Protein AF-A0A073JTF4-F1 (afdb_monomer_lite)

Organism: NCBI:txid574375

Foldseek 3Di:
DVVLCVPCVPAPPADDDDPPLAPDPNVLLSLQLLLCVVLVDHPVGRDSDCDPVSLVSVQVDKDAAAAFDDVQLSLCVLLVNVVQDDDNPRGRHVSQLVSLLVVCVVVVHDSPSMCHSQSVQVSRDVCRPVPPDDQEDEFQDQCDLVNLVVSVVSNHQEYEAECDFAPDPPTRNGHYDPCRVVSCVVSNHHYDYDYDYDDPDPVVD

pLDDT: mean 95.47, std 5.9, range [66.19, 98.81]

Secondary structure (DSSP, 8-state):
-HHHHHHHTTSTT------SS---HHHHHHHHHHHHHHTTPPTTT--S---HHHHHHHTT----TT-BSHHHHHHHHHHHHTT-----SSB--HHHHHHHHHHHHHTT----SS--HHHHHHHH-TT--TT---SEEEESS---HHHHHHHHHTT--EEEEESS--SSTT----BPPTTHHHHHHHTT-EEEEE-----SSGGG-

Radius of gyration: 21.88 Å; chains: 1; bounding box: 43×46×54 Å

Structure (mmCIF, N/CA/C/O backbone):
data_AF-A0A073JTF4-F1
#
_entry.id   AF-A0A073JTF4-F1
#
loop_
_atom_site.group_PDB
_atom_site.id
_atom_site.type_symbol
_atom_site.label_atom_id
_atom_site.label_alt_id
_atom_site.label_comp_id
_atom_site.label_asym_id
_atom_site.label_entity_id
_atom_site.label_seq_id
_atom_site.pdbx_PDB_ins_code
_atom_site.Cartn_x
_atom_site.Cartn_y
_atom_site.Cartn_z
_atom_site.occupancy
_atom_site.B_iso_or_equiv
_atom_site.auth_seq_id
_atom_site.auth_comp_id
_atom_site.auth_asym_id
_atom_site.auth_atom_id
_atom_site.pdbx_PDB_model_num
ATOM 1 N N . GLN A 1 1 ? -2.628 -6.060 20.164 1.00 96.88 1 GLN A N 1
ATOM 2 C CA . GLN A 1 1 ? -2.962 -7.497 20.320 1.00 96.88 1 GLN A CA 1
ATOM 3 C C . GLN A 1 1 ? -4.009 -7.716 21.414 1.00 96.88 1 GLN A C 1
ATOM 5 O O . GLN A 1 1 ? -5.113 -8.116 21.078 1.00 96.88 1 GLN A O 1
ATOM 10 N N . GLN A 1 2 ? -3.739 -7.370 22.683 1.00 97.81 2 GLN A N 1
ATOM 11 C CA . GLN A 1 2 ? -4.703 -7.557 23.790 1.00 97.81 2 GLN A CA 1
ATOM 12 C C . GLN A 1 2 ? -6.083 -6.949 23.509 1.00 97.81 2 GLN A C 1
ATOM 14 O O . GLN A 1 2 ? -7.098 -7.611 23.697 1.00 97.81 2 GLN A O 1
ATOM 19 N N . TRP A 1 3 ? -6.115 -5.721 22.985 1.00 98.12 3 TRP A N 1
ATOM 20 C CA . TRP A 1 3 ? -7.361 -5.056 22.600 1.00 98.12 3 TRP A CA 1
ATOM 21 C C . TRP A 1 3 ? -8.135 -5.808 21.504 1.00 98.12 3 TRP A C 1
ATOM 23 O O . TRP A 1 3 ? -9.349 -5.944 21.609 1.00 98.12 3 TRP A O 1
ATOM 33 N N . LEU A 1 4 ? -7.442 -6.353 20.493 1.00 98.19 4 LEU A N 1
ATOM 34 C CA . LEU A 1 4 ? -8.070 -7.145 19.429 1.00 98.19 4 LEU A CA 1
ATOM 35 C C . LEU A 1 4 ? -8.706 -8.417 20.005 1.00 98.19 4 LEU A C 1
ATOM 37 O O . LEU A 1 4 ? -9.881 -8.669 19.755 1.00 98.19 4 LEU A O 1
ATOM 41 N N . ASN A 1 5 ? -7.960 -9.165 20.830 1.00 98.25 5 ASN A N 1
ATOM 42 C CA . ASN A 1 5 ? -8.487 -10.332 21.543 1.00 98.25 5 ASN A CA 1
ATOM 43 C C . ASN A 1 5 ? -9.717 -9.947 22.373 1.00 98.25 5 ASN A C 1
ATOM 45 O O . ASN A 1 5 ? -10.785 -10.517 22.199 1.00 98.25 5 ASN A O 1
ATOM 49 N N . SER A 1 6 ? -9.599 -8.943 23.241 1.00 98.00 6 SER A N 1
ATOM 50 C CA . SER A 1 6 ? -10.691 -8.559 24.138 1.00 98.00 6 SER A CA 1
ATOM 51 C C . SER A 1 6 ? -11.951 -8.117 23.393 1.00 98.00 6 SER A C 1
ATOM 53 O O . SER A 1 6 ? -13.047 -8.406 23.864 1.00 98.00 6 SER A O 1
ATOM 55 N N . LYS A 1 7 ? -11.811 -7.413 22.264 1.00 98.25 7 LYS A N 1
ATOM 56 C CA . LYS A 1 7 ? -12.952 -6.856 21.535 1.00 98.25 7 LYS A CA 1
ATOM 57 C C . LYS A 1 7 ? -13.648 -7.871 20.627 1.00 98.25 7 LYS A C 1
ATOM 59 O O . LYS A 1 7 ? -14.871 -7.832 20.527 1.00 98.25 7 LYS A O 1
ATOM 64 N N . TYR A 1 8 ? -12.899 -8.760 19.972 1.00 98.38 8 TYR A N 1
ATOM 65 C CA . TYR A 1 8 ? -13.446 -9.607 18.905 1.00 98.38 8 TYR A CA 1
ATOM 66 C C . TYR A 1 8 ? -13.489 -11.098 19.229 1.00 98.38 8 TYR A C 1
ATOM 68 O O . TYR A 1 8 ? -14.051 -11.838 18.434 1.00 98.38 8 TYR A O 1
ATOM 76 N N . ILE A 1 9 ? -12.984 -11.566 20.377 1.00 97.75 9 ILE A N 1
ATOM 77 C CA . ILE A 1 9 ? -12.938 -13.012 20.661 1.00 97.75 9 ILE A CA 1
ATOM 78 C C . ILE A 1 9 ? -14.304 -13.710 20.678 1.00 97.75 9 ILE A C 1
ATOM 80 O O . ILE A 1 9 ? -14.388 -14.898 20.399 1.00 97.75 9 ILE A O 1
ATOM 84 N N . ASN A 1 10 ? -15.385 -12.982 20.961 1.00 97.56 10 ASN A N 1
ATOM 85 C CA . ASN A 1 10 ? -16.735 -13.550 20.944 1.00 97.56 10 ASN A CA 1
ATOM 86 C C . ASN A 1 10 ? -17.314 -13.704 19.522 1.00 97.56 10 ASN A C 1
ATOM 88 O O . ASN A 1 10 ? -18.436 -14.184 19.375 1.00 97.56 10 ASN A O 1
ATOM 92 N N . ARG A 1 11 ? -16.589 -13.276 18.481 1.00 98.19 11 ARG A N 1
ATOM 93 C CA . ARG A 1 11 ? -16.909 -13.576 17.080 1.00 98.19 11 ARG A CA 1
ATOM 94 C C . ARG A 1 11 ? -16.472 -15.002 16.772 1.00 98.19 11 ARG A C 1
ATOM 96 O O . ARG A 1 11 ? -15.366 -15.394 17.129 1.00 98.19 11 ARG A O 1
ATOM 103 N N . THR A 1 12 ? -17.329 -15.755 16.095 1.00 97.31 12 THR A N 1
ATOM 104 C CA . THR A 1 12 ? -17.117 -17.187 15.841 1.00 97.31 12 THR A CA 1
ATOM 105 C C . THR A 1 12 ? -15.899 -17.433 14.952 1.00 97.31 12 THR A C 1
ATOM 107 O O . THR A 1 12 ? -15.153 -18.375 15.207 1.00 97.31 12 THR A O 1
ATOM 110 N N . ASP A 1 13 ? -15.649 -16.571 13.961 1.00 97.62 13 ASP A N 1
ATOM 111 C CA . ASP A 1 13 ? -14.503 -16.738 13.052 1.00 97.62 13 ASP A CA 1
ATOM 112 C C . ASP A 1 13 ? -13.218 -16.056 13.549 1.00 97.62 13 ASP A C 1
ATOM 114 O O . ASP A 1 13 ? -12.164 -16.137 12.907 1.00 97.62 13 ASP A O 1
ATOM 118 N N . PHE A 1 14 ? -13.280 -15.359 14.687 1.00 98.25 14 PHE A N 1
ATOM 119 C CA . PHE A 1 14 ? -12.102 -14.768 15.312 1.00 98.25 14 PHE A CA 1
ATOM 120 C C . PHE A 1 14 ? -11.392 -15.776 16.218 1.00 98.25 14 PHE A C 1
ATOM 122 O O . PHE A 1 14 ? -11.974 -16.745 16.694 1.00 98.25 14 PHE A O 1
ATOM 129 N N . TYR A 1 15 ? -10.108 -15.549 16.476 1.00 97.25 15 TYR A N 1
ATOM 130 C CA . TYR A 1 15 ? -9.281 -16.450 17.272 1.00 97.25 15 TYR A CA 1
ATOM 131 C C . TYR A 1 15 ? -8.361 -15.673 18.209 1.00 97.25 15 TYR A C 1
ATOM 133 O O . TYR A 1 15 ? -8.024 -14.511 17.969 1.00 97.25 15 TYR A O 1
ATOM 141 N N . TYR A 1 16 ? -7.928 -16.336 19.282 1.00 95.56 16 TYR A N 1
ATOM 142 C CA . TYR A 1 16 ? -6.904 -15.793 20.164 1.00 95.56 16 TYR A CA 1
ATOM 143 C C . TYR A 1 16 ? -5.554 -15.741 19.456 1.00 95.56 16 TYR A C 1
ATOM 145 O O . TYR A 1 16 ? -5.064 -16.741 18.938 1.00 95.56 16 TYR A O 1
ATOM 153 N N . MET A 1 17 ? -4.922 -14.576 19.511 1.00 95.12 17 MET A N 1
ATOM 154 C CA . MET A 1 17 ? -3.527 -14.381 19.120 1.00 95.12 17 MET A CA 1
ATOM 155 C C . MET A 1 17 ? -2.639 -14.212 20.369 1.00 95.12 17 MET A C 1
ATOM 157 O O . MET A 1 17 ? -3.120 -13.686 21.383 1.00 95.12 17 MET A O 1
ATOM 161 N N . PRO A 1 18 ? -1.343 -14.563 20.310 1.00 94.88 18 PRO A N 1
ATOM 162 C CA . PRO A 1 18 ? -0.377 -14.145 21.320 1.00 94.88 18 PRO A CA 1
ATOM 163 C C . PRO A 1 18 ? -0.336 -12.617 21.480 1.00 94.88 18 PRO A C 1
ATOM 165 O O . PRO A 1 18 ? -0.473 -11.861 20.517 1.00 94.88 18 PRO A O 1
ATOM 168 N N . CYS A 1 19 ? -0.151 -12.164 22.719 1.00 96.44 19 CYS A N 1
ATOM 169 C CA . CYS A 1 19 ? -0.009 -10.751 23.082 1.00 96.44 19 CYS A CA 1
ATOM 170 C C . CYS A 1 19 ? 1.446 -10.422 23.445 1.00 96.44 19 CYS A C 1
ATOM 172 O O . CYS A 1 19 ? 1.714 -9.854 24.501 1.00 96.44 19 CYS A O 1
ATOM 174 N N . ASP A 1 20 ? 2.372 -10.858 22.600 1.00 96.12 20 ASP A N 1
ATOM 175 C CA . ASP A 1 20 ? 3.824 -10.855 22.803 1.00 96.12 20 ASP A CA 1
ATOM 176 C C . ASP A 1 20 ? 4.544 -9.628 22.212 1.00 96.12 20 ASP A C 1
ATOM 178 O O . ASP A 1 20 ? 5.764 -9.519 22.304 1.00 96.12 20 ASP A O 1
ATOM 182 N N . GLY A 1 21 ? 3.807 -8.705 21.591 1.00 93.75 21 GLY A N 1
ATOM 183 C CA . GLY A 1 21 ? 4.362 -7.544 20.896 1.00 93.75 21 GLY A CA 1
ATOM 184 C C . GLY A 1 21 ? 4.931 -7.847 19.506 1.00 93.75 21 GLY A C 1
ATOM 185 O O . GLY A 1 21 ? 5.423 -6.931 18.851 1.00 93.75 21 GLY A O 1
ATOM 186 N N . HIS A 1 22 ? 4.849 -9.089 19.019 1.00 95.19 22 HIS A N 1
ATOM 187 C CA . HIS A 1 22 ? 5.359 -9.472 17.706 1.00 95.19 22 HIS A CA 1
ATOM 188 C C . HIS A 1 22 ? 4.269 -9.414 16.625 1.00 95.19 22 HIS A C 1
ATOM 190 O O . HIS A 1 22 ? 3.226 -10.064 16.726 1.00 95.19 22 HIS A O 1
ATOM 196 N N . TYR A 1 23 ? 4.507 -8.662 15.543 1.00 95.06 23 TYR A N 1
ATOM 197 C CA . TYR A 1 23 ? 3.574 -8.579 14.412 1.00 95.06 23 TYR A CA 1
ATOM 198 C C . TYR A 1 23 ? 3.680 -9.807 13.493 1.00 95.06 23 TYR A C 1
ATOM 200 O O . TYR A 1 23 ? 4.252 -9.763 12.406 1.00 95.06 23 TYR A O 1
ATOM 208 N N . SER A 1 24 ? 3.138 -10.932 13.960 1.00 96.12 24 SER A N 1
ATOM 209 C CA . SER A 1 24 ? 3.094 -12.187 13.209 1.00 96.12 24 SER A CA 1
ATOM 210 C C . SER A 1 24 ? 1.999 -12.191 12.134 1.00 96.12 24 SER A C 1
ATOM 212 O O . SER A 1 24 ? 1.105 -11.337 12.102 1.00 96.12 24 SER A O 1
ATOM 214 N N . ARG A 1 25 ? 2.010 -13.216 11.269 1.00 95.38 25 ARG A N 1
ATOM 215 C CA . ARG A 1 25 ? 0.943 -13.433 10.276 1.00 95.38 25 ARG A CA 1
ATOM 216 C C . ARG A 1 25 ? -0.440 -13.555 10.923 1.00 95.38 25 ARG A C 1
ATOM 218 O O . ARG A 1 25 ? -1.413 -13.045 10.370 1.00 95.38 25 ARG A O 1
ATOM 225 N N . ASP A 1 26 ? -0.515 -14.180 12.093 1.00 96.62 26 ASP A N 1
ATOM 226 C CA . ASP A 1 26 ? -1.763 -14.339 12.837 1.00 96.62 26 ASP A CA 1
ATOM 227 C C . ASP A 1 26 ? -2.281 -13.002 13.368 1.00 96.62 26 ASP A C 1
ATOM 229 O O . ASP A 1 26 ? -3.485 -12.760 13.334 1.00 96.62 26 ASP A O 1
ATOM 233 N N . VAL A 1 27 ? -1.397 -12.092 13.782 1.00 97.31 27 VAL A N 1
ATOM 234 C CA . VAL A 1 27 ? -1.792 -10.740 14.207 1.00 97.31 27 VAL A CA 1
ATOM 235 C C . VAL A 1 27 ? -2.292 -9.920 13.019 1.00 97.31 27 VAL A C 1
ATOM 237 O O . VAL A 1 27 ? -3.308 -9.238 13.140 1.00 97.31 27 VAL A O 1
ATOM 240 N N . GLN A 1 28 ? -1.638 -10.019 11.855 1.00 97.25 28 GLN A N 1
ATOM 241 C CA . GLN A 1 28 ? -2.094 -9.351 10.630 1.00 97.25 28 GLN A CA 1
ATOM 242 C C . GLN A 1 28 ? -3.481 -9.841 10.201 1.00 97.25 28 GLN A C 1
ATOM 244 O O . GLN A 1 28 ? -4.361 -9.032 9.904 1.00 97.25 28 GLN A O 1
ATOM 249 N N . LYS A 1 29 ? -3.706 -11.158 10.209 1.00 97.81 29 LYS A N 1
ATOM 250 C CA . LYS A 1 29 ? -5.006 -11.728 9.846 1.00 97.81 29 LYS A CA 1
ATOM 251 C C . LYS A 1 29 ? -6.087 -11.351 10.867 1.00 97.81 29 LYS A C 1
ATOM 253 O O . LYS A 1 29 ? -7.211 -11.055 10.468 1.00 97.81 29 LYS A O 1
ATOM 258 N N . ALA A 1 30 ? -5.752 -11.261 12.153 1.00 98.38 30 ALA A N 1
ATOM 259 C CA . ALA A 1 30 ? -6.685 -10.793 13.172 1.00 98.38 30 ALA A CA 1
ATOM 260 C C . ALA A 1 30 ? -7.013 -9.293 13.041 1.00 98.38 30 ALA A C 1
ATOM 262 O O . ALA A 1 30 ? -8.169 -8.906 13.200 1.00 98.38 30 ALA A O 1
ATOM 263 N N . LEU A 1 31 ? -6.039 -8.446 12.681 1.00 98.56 31 LEU A N 1
ATOM 264 C CA . LEU A 1 31 ? -6.302 -7.048 12.315 1.00 98.56 31 LEU A CA 1
ATOM 265 C C . LEU A 1 31 ? -7.272 -6.965 11.126 1.00 98.56 31 LEU A C 1
ATOM 267 O O . LEU A 1 31 ? -8.200 -6.161 11.152 1.00 98.56 31 LEU A O 1
ATOM 271 N N . MET A 1 32 ? -7.099 -7.823 10.116 1.00 98.69 32 MET A N 1
ATOM 272 C CA . MET A 1 32 ? -7.987 -7.867 8.953 1.00 98.69 32 MET A CA 1
ATOM 273 C C . MET A 1 32 ? -9.414 -8.293 9.321 1.00 98.69 32 MET A C 1
ATOM 275 O O . MET A 1 32 ? -10.365 -7.651 8.890 1.00 98.69 32 MET A O 1
ATOM 279 N N . PHE A 1 33 ? -9.582 -9.317 10.164 1.00 98.75 33 PHE A N 1
ATOM 280 C CA . PHE A 1 33 ? -10.902 -9.672 10.695 1.00 98.75 33 PHE A CA 1
ATOM 281 C C . PHE A 1 33 ? -11.543 -8.516 11.469 1.00 98.75 33 PHE A C 1
ATOM 283 O O . PHE A 1 33 ? -12.719 -8.231 11.275 1.00 98.75 33 PHE A O 1
ATOM 290 N N . ALA A 1 34 ? -10.781 -7.829 12.323 1.00 98.75 34 ALA A N 1
ATOM 291 C CA . ALA A 1 34 ? -11.290 -6.690 13.080 1.00 98.75 34 ALA A CA 1
ATOM 292 C C . ALA A 1 34 ? -11.782 -5.561 12.161 1.00 98.75 34 ALA A C 1
ATOM 294 O O . ALA A 1 34 ? -12.865 -5.029 12.386 1.00 98.75 34 ALA A O 1
ATOM 295 N N . ILE A 1 35 ? -11.031 -5.242 11.101 1.00 98.81 35 ILE A N 1
ATOM 296 C CA . ILE A 1 35 ? -11.463 -4.293 10.065 1.00 98.81 35 ILE A CA 1
ATOM 297 C C . ILE A 1 35 ? -12.770 -4.757 9.425 1.00 98.81 35 ILE A C 1
ATOM 299 O O . ILE A 1 35 ? -13.734 -4.003 9.427 1.00 98.81 35 ILE A O 1
ATOM 303 N N . GLN A 1 36 ? -12.837 -6.006 8.965 1.00 98.81 36 GLN A N 1
ATOM 304 C CA . GLN A 1 36 ? -14.033 -6.565 8.335 1.00 98.81 36 GLN A CA 1
ATOM 305 C C . GLN A 1 36 ? -15.262 -6.508 9.255 1.00 98.81 36 GLN A C 1
ATOM 307 O O . GLN A 1 36 ? -16.355 -6.150 8.819 1.00 98.81 36 GLN A O 1
ATOM 312 N N . TYR A 1 37 ? -15.104 -6.795 10.547 1.00 98.81 37 TYR A N 1
ATOM 313 C CA . TYR A 1 37 ? -16.209 -6.680 11.496 1.00 98.81 37 TYR A CA 1
ATOM 314 C C . TYR A 1 37 ? -16.667 -5.233 11.707 1.00 98.81 37 TYR A C 1
ATOM 316 O O . TYR A 1 37 ? -17.869 -5.002 11.833 1.00 98.81 37 TYR A O 1
ATOM 324 N N . GLU A 1 38 ? -15.755 -4.256 11.729 1.00 98.62 38 GLU A N 1
ATOM 325 C CA . GLU A 1 38 ? -16.124 -2.832 11.819 1.00 98.62 38 GLU A CA 1
ATOM 326 C C . GLU A 1 38 ? -16.685 -2.281 10.499 1.00 98.62 38 GLU A C 1
ATOM 328 O O . GLU A 1 38 ? -17.474 -1.340 10.512 1.00 98.62 38 GLU A O 1
ATOM 333 N N . GLU A 1 39 ? -16.345 -2.892 9.365 1.00 98.12 39 GLU A N 1
ATOM 334 C CA . GLU A 1 39 ? -16.996 -2.668 8.069 1.00 98.12 39 GLU A CA 1
ATOM 335 C C . GLU A 1 39 ? -18.424 -3.247 8.014 1.00 98.12 39 GLU A C 1
ATOM 337 O O . GLU A 1 39 ? -19.163 -2.988 7.063 1.00 98.12 39 GLU A O 1
ATOM 342 N N . GLY A 1 40 ? -18.833 -4.007 9.037 1.00 98.19 40 GLY A N 1
ATOM 343 C CA . GLY A 1 40 ? -20.168 -4.587 9.169 1.00 98.19 40 GLY A CA 1
ATOM 344 C C . GLY A 1 40 ? -20.303 -6.009 8.624 1.00 98.19 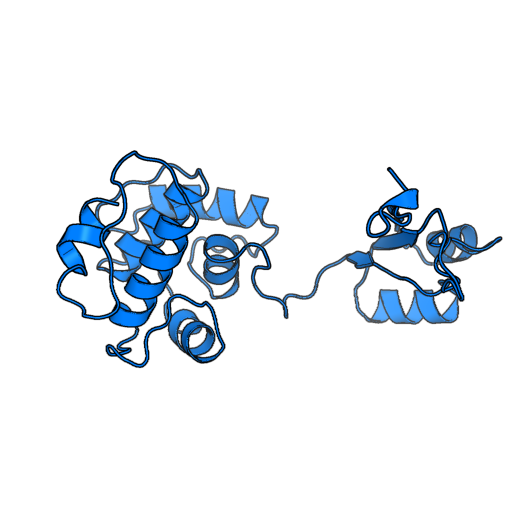40 GLY A C 1
ATOM 345 O O . GLY A 1 40 ? -21.419 -6.530 8.580 1.00 98.19 40 GLY A O 1
ATOM 346 N N . LEU A 1 41 ? -19.203 -6.661 8.228 1.00 98.38 41 LEU A N 1
ATOM 347 C CA . LEU A 1 41 ? -19.239 -8.065 7.824 1.00 98.38 41 LEU A CA 1
ATOM 348 C C . LEU A 1 41 ? -19.573 -8.934 9.042 1.00 98.38 41 LEU A C 1
ATOM 350 O O . LEU A 1 41 ? -19.149 -8.667 10.167 1.00 98.38 41 LEU A O 1
ATOM 354 N N . GLN A 1 42 ? -20.363 -9.979 8.817 1.00 98.06 42 GLN A N 1
ATOM 355 C CA . GLN A 1 42 ? -20.723 -10.952 9.846 1.00 98.06 42 GLN A CA 1
ATOM 356 C C . GLN A 1 42 ? -19.778 -12.157 9.815 1.00 98.06 42 GLN A C 1
ATOM 358 O O . GLN A 1 42 ? -19.030 -12.356 8.853 1.00 98.06 42 GLN A O 1
ATOM 363 N N . ASP A 1 43 ? -19.844 -12.974 10.864 1.00 98.12 43 ASP A N 1
ATOM 364 C CA . ASP A 1 43 ? -19.298 -14.329 10.843 1.00 98.12 43 ASP A CA 1
ATOM 365 C C . ASP A 1 43 ? -19.883 -15.116 9.647 1.00 98.12 43 ASP A C 1
ATOM 367 O O . ASP A 1 43 ? -21.012 -14.882 9.211 1.00 98.12 43 ASP A O 1
ATOM 371 N N . GLY A 1 44 ? -19.086 -15.997 9.056 1.00 97.31 44 GLY A N 1
ATOM 372 C CA . GLY A 1 44 ? -19.329 -16.683 7.789 1.00 97.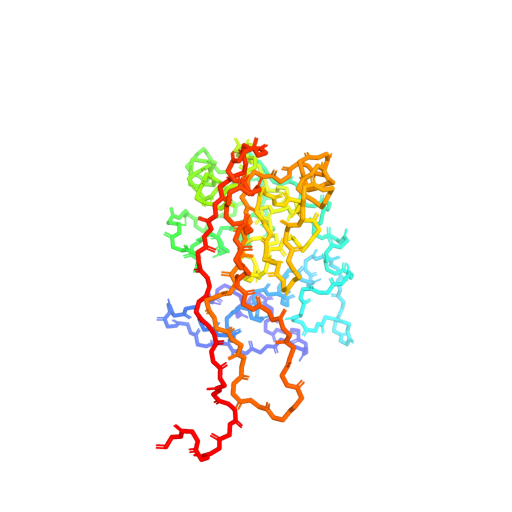31 44 GLY A CA 1
ATOM 373 C C . GLY A 1 44 ? -18.980 -15.857 6.544 1.00 97.31 44 GLY A C 1
ATOM 374 O O . GLY A 1 44 ? -18.805 -16.434 5.471 1.00 97.31 44 GLY A O 1
ATOM 375 N N . ILE A 1 45 ? -18.854 -14.528 6.667 1.00 97.94 45 ILE A N 1
ATOM 376 C CA . ILE A 1 45 ? -18.503 -13.616 5.562 1.00 97.94 45 ILE A CA 1
ATOM 377 C C . ILE A 1 45 ? -17.098 -13.031 5.736 1.00 97.94 45 ILE A C 1
ATOM 379 O O . ILE A 1 45 ? -16.320 -12.992 4.778 1.00 97.94 45 ILE A O 1
ATOM 383 N N . ALA A 1 46 ? -16.758 -12.579 6.947 1.00 98.19 46 ALA A N 1
ATOM 384 C CA . ALA A 1 46 ? -15.402 -12.150 7.270 1.00 98.19 46 ALA A CA 1
ATOM 385 C C . ALA A 1 46 ? -14.432 -13.330 7.084 1.00 98.19 46 ALA A C 1
ATOM 387 O O . ALA A 1 46 ? -14.726 -14.467 7.440 1.00 98.19 46 ALA A O 1
ATOM 388 N N . ASN A 1 47 ? -13.267 -13.083 6.490 1.00 97.56 47 ASN A N 1
ATOM 389 C CA . ASN A 1 47 ? -12.342 -14.148 6.083 1.00 97.56 47 ASN A CA 1
ATOM 390 C C . ASN A 1 47 ? -10.862 -13.821 6.346 1.00 97.56 47 ASN A C 1
ATOM 392 O O . ASN A 1 47 ? -9.975 -14.618 6.015 1.00 97.56 47 ASN A O 1
ATOM 396 N N . GLY A 1 48 ? -10.582 -12.647 6.919 1.00 97.56 48 GLY A N 1
ATOM 397 C CA . GLY A 1 48 ? -9.236 -12.171 7.217 1.00 97.56 48 GLY A CA 1
ATOM 398 C C . GLY A 1 48 ? -8.386 -11.888 5.973 1.00 97.56 48 GLY A C 1
ATOM 399 O O . GLY A 1 48 ? -7.158 -11.910 6.059 1.00 97.56 48 GLY A O 1
ATOM 400 N N . ARG A 1 49 ? -9.004 -11.653 4.805 1.00 97.69 49 ARG A N 1
ATOM 401 C CA . ARG A 1 49 ? -8.324 -11.316 3.543 1.00 97.69 49 ARG A CA 1
ATOM 402 C C . ARG A 1 49 ? -8.692 -9.910 3.072 1.00 97.69 49 ARG A C 1
ATOM 404 O O . ARG A 1 49 ? -9.851 -9.523 3.113 1.00 97.69 49 ARG A O 1
ATOM 411 N N . PHE A 1 50 ? -7.718 -9.196 2.514 1.00 97.75 50 PHE A N 1
ATOM 412 C CA . PHE A 1 50 ? -7.921 -7.887 1.885 1.00 97.75 50 PHE A CA 1
ATOM 413 C C . PHE A 1 50 ? -8.448 -8.025 0.440 1.00 97.75 50 PHE A C 1
ATOM 415 O O . PHE A 1 50 ? -7.774 -7.658 -0.521 1.00 97.75 50 PHE A O 1
ATOM 422 N N . GLY A 1 51 ? -9.609 -8.665 0.277 1.00 97.19 51 GLY A N 1
ATOM 423 C CA . GLY A 1 51 ? -10.261 -8.863 -1.027 1.00 97.19 51 GLY A CA 1
ATOM 424 C C . GLY A 1 51 ? -11.190 -7.712 -1.419 1.00 97.19 51 GLY A C 1
ATOM 425 O O . GLY A 1 51 ? -11.364 -6.776 -0.641 1.00 97.19 51 GLY A O 1
ATOM 426 N N . ASP A 1 52 ? -11.818 -7.819 -2.591 1.00 97.06 52 ASP A N 1
ATOM 427 C CA . ASP A 1 52 ? -12.635 -6.769 -3.225 1.00 97.06 52 ASP A CA 1
ATOM 428 C C . ASP A 1 52 ? -13.660 -6.135 -2.272 1.00 97.06 52 ASP A C 1
ATOM 430 O O . ASP A 1 52 ? -13.671 -4.921 -2.105 1.00 97.06 52 ASP A O 1
ATOM 434 N N . THR A 1 53 ? -14.444 -6.942 -1.545 1.00 97.94 53 THR A N 1
ATOM 435 C CA . THR A 1 53 ? -15.431 -6.431 -0.575 1.00 97.94 53 THR A CA 1
ATOM 436 C C . THR A 1 53 ? -14.797 -5.555 0.508 1.00 97.94 53 THR A C 1
ATOM 438 O O . THR A 1 53 ? -15.316 -4.486 0.820 1.00 97.94 53 THR A O 1
ATOM 441 N N . THR A 1 54 ? -13.673 -5.987 1.086 1.00 98.31 54 THR A N 1
ATOM 442 C CA . THR A 1 54 ? -12.950 -5.209 2.105 1.00 98.31 54 THR A CA 1
ATOM 443 C C . THR A 1 54 ? -12.331 -3.959 1.492 1.00 98.31 54 THR A C 1
ATOM 445 O O . THR A 1 54 ? -12.390 -2.886 2.079 1.00 98.31 54 THR A O 1
ATOM 448 N N . GLN A 1 55 ? -11.786 -4.055 0.279 1.00 98.06 55 GLN A N 1
ATOM 449 C CA . GLN A 1 55 ? -11.237 -2.898 -0.424 1.00 98.06 55 GLN A CA 1
ATOM 450 C C . GLN A 1 55 ? -12.312 -1.832 -0.700 1.00 98.06 55 GLN A C 1
ATOM 452 O O . GLN A 1 55 ? -12.089 -0.647 -0.445 1.00 98.06 55 GLN A O 1
ATOM 457 N N . ASP A 1 56 ? -13.499 -2.244 -1.143 1.00 98.00 56 ASP A N 1
ATOM 458 C CA . ASP A 1 56 ? -14.624 -1.350 -1.427 1.00 98.00 56 ASP A CA 1
ATOM 459 C C . ASP A 1 56 ? -15.168 -0.648 -0.177 1.00 98.00 56 ASP A C 1
ATOM 461 O O . ASP A 1 56 ? -15.629 0.499 -0.244 1.00 98.00 56 ASP A O 1
ATOM 465 N N . LEU A 1 57 ? -15.142 -1.328 0.970 1.00 98.25 57 LEU A N 1
ATOM 466 C CA . LEU A 1 57 ? -15.623 -0.786 2.237 1.00 98.25 57 LEU A CA 1
ATOM 467 C C . LEU A 1 57 ? -14.580 0.131 2.879 1.00 98.25 57 LEU A C 1
ATOM 469 O O . LEU A 1 57 ? -14.911 1.285 3.173 1.00 98.25 57 LEU A O 1
ATOM 473 N N . ILE A 1 58 ? -13.317 -0.296 2.993 1.00 97.75 58 ILE A N 1
ATOM 474 C CA . ILE A 1 58 ? -12.255 0.530 3.585 1.00 97.75 58 ILE A CA 1
ATOM 475 C C . ILE A 1 58 ? -11.997 1.810 2.783 1.00 97.75 58 ILE A C 1
ATOM 477 O O . ILE A 1 58 ? -11.659 2.842 3.358 1.00 97.75 58 ILE A O 1
ATOM 481 N N . LYS A 1 59 ? -12.224 1.803 1.461 1.00 97.00 59 LYS A N 1
ATOM 482 C CA . LYS A 1 59 ? -12.096 2.995 0.603 1.00 97.00 59 LYS A CA 1
ATOM 483 C C . LYS A 1 59 ? -12.990 4.159 1.045 1.00 97.00 59 LYS A C 1
ATOM 485 O O . LYS A 1 59 ? -12.683 5.312 0.749 1.00 97.00 59 LYS A O 1
ATOM 490 N N . LYS A 1 60 ? -14.081 3.875 1.763 1.00 96.75 60 LYS A N 1
ATOM 491 C CA . LYS A 1 60 ? -15.016 4.874 2.308 1.00 96.75 60 LYS A CA 1
ATOM 492 C C . LYS A 1 60 ? -14.560 5.423 3.669 1.00 96.75 60 LYS A C 1
ATOM 494 O O . LYS A 1 60 ? -15.107 6.421 4.135 1.00 96.75 60 LYS A O 1
ATOM 499 N N . VAL A 1 61 ? -13.567 4.799 4.306 1.00 97.44 61 VAL A N 1
ATOM 500 C CA . VAL A 1 61 ? -13.069 5.145 5.643 1.00 97.44 61 VAL A CA 1
ATOM 501 C C . VAL A 1 61 ? -11.931 6.162 5.539 1.00 97.44 61 VAL A C 1
ATOM 503 O O . VAL A 1 61 ? -10.751 5.811 5.507 1.00 97.44 61 VAL A O 1
ATOM 506 N N . VAL A 1 62 ? -12.291 7.448 5.527 1.00 97.06 62 VAL A N 1
ATOM 507 C CA . VAL A 1 62 ? -11.329 8.561 5.521 1.00 97.06 62 VAL A CA 1
ATOM 508 C C . VAL A 1 62 ? -11.193 9.151 6.925 1.00 97.06 62 VAL A C 1
ATOM 510 O O . VAL A 1 62 ? -12.071 9.868 7.405 1.00 97.06 62 VAL A O 1
ATOM 513 N N . LEU A 1 63 ? -10.067 8.868 7.574 1.00 98.50 63 LEU A N 1
ATOM 514 C CA . LEU A 1 63 ? -9.678 9.401 8.874 1.00 98.50 63 LEU A CA 1
ATOM 515 C C . LEU A 1 63 ? -8.677 10.541 8.691 1.00 98.50 63 LEU A C 1
ATOM 517 O O . LEU A 1 63 ? -7.825 10.511 7.801 1.00 98.50 63 LEU A O 1
ATOM 521 N N . LYS A 1 64 ? -8.777 11.547 9.551 1.00 98.25 64 LYS A N 1
ATOM 522 C CA . LYS A 1 64 ? -7.898 12.718 9.579 1.00 98.25 64 LYS A CA 1
ATOM 523 C C . LYS A 1 64 ? -7.838 13.268 10.995 1.00 98.25 64 LYS A C 1
ATOM 525 O O . LYS A 1 64 ? -8.553 12.792 11.872 1.00 98.25 64 LYS A O 1
ATOM 530 N N . GLU A 1 65 ? -7.026 14.295 11.208 1.00 98.25 65 GLU A N 1
ATOM 531 C CA . GLU A 1 65 ? -6.952 14.963 12.504 1.00 98.25 65 GLU A CA 1
ATOM 532 C C . GLU A 1 65 ? -8.344 15.321 13.056 1.00 98.25 65 GLU A C 1
ATOM 534 O O . GLU A 1 65 ? -9.192 15.868 12.346 1.00 98.25 65 GLU A O 1
ATOM 539 N N . GLY A 1 66 ? -8.588 14.954 14.316 1.00 98.31 66 GLY A N 1
ATOM 540 C CA . GLY A 1 66 ? -9.878 15.096 14.993 1.00 98.31 66 GLY A CA 1
ATOM 541 C C . GLY A 1 66 ? -10.821 13.894 14.856 1.00 98.31 66 GLY A C 1
ATOM 542 O O . GLY A 1 66 ? -11.774 13.798 15.629 1.00 98.31 66 GLY A O 1
ATOM 543 N N . SER A 1 67 ? -10.567 12.950 13.941 1.00 98.56 67 SER A N 1
ATOM 544 C CA . SER A 1 67 ? -11.302 11.680 13.892 1.00 98.56 67 SER A CA 1
ATOM 545 C C . SER A 1 67 ? -11.124 10.892 15.193 1.00 98.56 67 SER A C 1
ATOM 547 O O . SER A 1 67 ? -10.049 10.886 15.798 1.00 98.56 67 SER A O 1
ATOM 549 N N . THR A 1 68 ? -12.167 10.174 15.606 1.00 98.62 68 THR A N 1
ATOM 550 C CA . THR A 1 68 ? -12.148 9.289 16.778 1.00 98.62 68 THR A CA 1
ATOM 551 C C . THR A 1 68 ? -12.887 7.979 16.493 1.00 98.62 68 THR A C 1
ATOM 553 O O . THR A 1 68 ? -13.606 7.865 15.500 1.00 98.62 68 THR A O 1
ATOM 556 N N . GLY A 1 69 ? -12.712 6.979 17.359 1.00 98.25 69 GLY A N 1
ATOM 557 C CA . GLY A 1 69 ? -13.487 5.733 17.334 1.00 98.25 69 GLY A CA 1
ATOM 558 C C . GLY A 1 69 ? -12.694 4.514 16.865 1.00 98.25 69 GLY A C 1
ATOM 559 O O . GLY A 1 69 ? -11.473 4.566 16.716 1.00 98.25 69 GLY A O 1
ATOM 560 N N . THR A 1 70 ? -13.384 3.388 16.648 1.00 98.50 70 THR A N 1
ATOM 561 C CA . THR A 1 70 ? -12.710 2.097 16.438 1.00 98.50 70 THR A CA 1
ATOM 562 C C . THR A 1 70 ? -11.772 2.095 15.238 1.00 98.50 70 THR A C 1
ATOM 564 O O . THR A 1 70 ? -10.655 1.594 15.343 1.00 98.50 70 THR A O 1
ATOM 567 N N . PHE A 1 71 ? -12.194 2.667 14.107 1.00 98.50 71 PHE A N 1
ATOM 568 C CA . PHE A 1 71 ? -11.348 2.718 12.915 1.00 98.50 71 PHE A CA 1
ATOM 569 C C . PHE A 1 71 ? -10.050 3.491 13.159 1.00 98.50 71 PHE A C 1
ATOM 571 O O . PHE A 1 71 ? -9.019 3.118 12.609 1.00 98.50 71 PHE A O 1
ATOM 578 N N . VAL A 1 72 ? -10.059 4.500 14.039 1.00 98.81 72 VAL A N 1
ATOM 579 C CA . VAL A 1 72 ? -8.831 5.193 14.447 1.00 98.81 72 VAL A CA 1
ATOM 580 C C . VAL A 1 72 ? -7.924 4.269 15.250 1.00 98.81 72 VAL A C 1
ATOM 582 O O . VAL A 1 72 ? -6.734 4.217 14.962 1.00 98.81 72 VAL A O 1
ATOM 585 N N . SER A 1 73 ? -8.458 3.487 16.192 1.00 98.81 73 SER A N 1
ATOM 586 C CA . SER A 1 73 ? -7.660 2.481 16.907 1.00 98.81 73 SER A CA 1
ATOM 587 C C . SER A 1 73 ? -7.064 1.448 15.945 1.00 98.81 73 SER A C 1
ATOM 589 O O . SER A 1 73 ? -5.874 1.157 16.016 1.00 98.81 73 SER A O 1
ATOM 591 N N . LEU A 1 74 ? -7.846 0.931 14.993 1.00 98.81 74 LEU A N 1
ATOM 592 C CA . LEU A 1 74 ? -7.349 -0.015 13.984 1.00 98.81 74 LEU A CA 1
ATOM 593 C C . LEU A 1 74 ? -6.252 0.604 13.107 1.00 98.81 74 LEU A C 1
ATOM 595 O O . LEU A 1 74 ? -5.243 -0.046 12.836 1.00 98.81 74 LEU A O 1
ATOM 599 N N . PHE A 1 75 ? -6.405 1.872 12.727 1.00 98.81 75 PHE A N 1
ATOM 600 C CA . PHE A 1 75 ? -5.396 2.611 11.976 1.00 98.81 75 PHE A CA 1
ATOM 601 C C . PHE A 1 75 ? -4.110 2.831 12.785 1.00 98.81 75 PHE A C 1
ATOM 603 O O . PHE A 1 75 ? -3.012 2.594 12.286 1.00 98.81 75 PHE A O 1
ATOM 610 N N . GLN A 1 76 ? -4.234 3.217 14.059 1.00 98.81 76 GLN A N 1
ATOM 611 C CA . GLN A 1 76 ? -3.110 3.347 14.990 1.00 98.81 76 GLN A CA 1
ATOM 612 C C . GLN A 1 76 ? -2.383 2.008 15.180 1.00 98.81 76 GLN A C 1
ATOM 614 O O . GLN A 1 76 ? -1.155 1.977 15.190 1.00 98.81 76 GLN A O 1
ATOM 619 N N . ALA A 1 77 ? -3.112 0.891 15.292 1.00 98.56 77 ALA A N 1
ATOM 620 C CA . ALA A 1 77 ? -2.503 -0.439 15.327 1.00 98.56 77 ALA A CA 1
ATOM 621 C C . ALA A 1 77 ? -1.727 -0.733 14.038 1.00 98.56 77 ALA A C 1
ATOM 623 O O . ALA A 1 77 ? -0.585 -1.176 14.113 1.00 98.56 77 ALA A O 1
ATOM 624 N N . ALA A 1 78 ? -2.310 -0.446 12.870 1.00 98.56 78 ALA A N 1
ATOM 625 C CA . ALA A 1 78 ? -1.653 -0.657 11.584 1.00 98.56 78 ALA A CA 1
ATOM 626 C C . ALA A 1 78 ? -0.359 0.171 11.448 1.00 98.56 78 ALA A C 1
ATOM 628 O O . ALA A 1 78 ? 0.655 -0.362 11.003 1.00 98.56 78 ALA A O 1
ATOM 629 N N . LEU A 1 79 ? -0.355 1.436 11.886 1.00 98.69 79 LEU A N 1
ATOM 630 C CA . LEU A 1 79 ? 0.853 2.273 11.932 1.00 98.69 79 LEU A CA 1
ATOM 631 C C . LEU A 1 79 ? 1.926 1.687 12.862 1.00 98.69 79 LEU A C 1
ATOM 633 O O . LEU A 1 79 ? 3.061 1.486 12.428 1.00 98.69 79 LEU A O 1
ATOM 637 N N . ASN A 1 80 ? 1.558 1.339 14.099 1.00 98.38 80 ASN A N 1
ATOM 638 C CA . ASN A 1 80 ? 2.483 0.753 15.073 1.00 98.38 80 ASN A CA 1
ATOM 639 C C . ASN A 1 80 ? 3.088 -0.569 14.578 1.00 98.38 80 ASN A C 1
ATOM 641 O O . ASN A 1 80 ? 4.290 -0.791 14.708 1.00 98.38 80 ASN A O 1
ATOM 645 N N . PHE A 1 81 ? 2.285 -1.435 13.955 1.00 96.94 81 PHE A N 1
ATOM 646 C CA . PHE A 1 81 ? 2.760 -2.693 13.372 1.00 96.94 81 PHE A CA 1
ATOM 647 C C . PHE A 1 81 ? 3.714 -2.499 12.188 1.00 96.94 81 PHE A C 1
ATOM 649 O O . PHE A 1 81 ? 4.547 -3.365 11.931 1.00 96.94 81 PHE A O 1
ATOM 656 N N . ASN A 1 82 ? 3.633 -1.356 11.504 1.00 97.12 82 ASN A N 1
ATOM 657 C CA . ASN A 1 82 ? 4.583 -0.944 10.472 1.00 97.12 82 ASN A CA 1
ATOM 658 C C . ASN A 1 82 ? 5.768 -0.129 11.038 1.00 97.12 82 ASN A C 1
ATOM 660 O O . ASN A 1 82 ? 6.544 0.432 10.270 1.00 97.12 82 ASN A O 1
ATOM 664 N N . GLY A 1 83 ? 5.931 -0.062 12.366 1.00 97.00 83 GLY A N 1
ATOM 665 C CA . GLY A 1 83 ? 7.063 0.597 13.027 1.00 97.00 83 GLY A CA 1
ATOM 666 C C . GLY A 1 83 ? 6.906 2.105 13.243 1.00 97.00 83 GLY A C 1
ATOM 667 O O . GLY A 1 83 ? 7.869 2.768 13.623 1.00 97.00 83 GLY A O 1
ATOM 668 N N . TYR A 1 84 ? 5.712 2.659 13.023 1.00 98.31 84 TYR A N 1
ATOM 669 C CA . TYR A 1 84 ? 5.417 4.069 13.271 1.00 98.31 84 TYR A CA 1
ATOM 670 C C . TYR A 1 84 ? 4.748 4.220 14.633 1.00 98.31 84 TYR A C 1
ATOM 672 O O . TYR A 1 84 ? 3.541 4.017 14.761 1.00 98.31 84 TYR A O 1
ATOM 680 N N . ASP A 1 85 ? 5.551 4.576 15.637 1.00 97.62 85 ASP A N 1
ATOM 681 C CA . ASP A 1 85 ? 5.100 4.738 17.020 1.00 97.62 85 ASP A CA 1
ATOM 682 C C . ASP A 1 85 ? 4.065 5.867 17.139 1.00 97.62 85 ASP A C 1
ATOM 684 O O . ASP A 1 85 ? 4.372 7.050 16.944 1.00 97.62 85 ASP A O 1
ATOM 688 N N . VAL A 1 86 ? 2.822 5.480 17.421 1.00 98.50 86 VAL A N 1
ATOM 689 C CA . VAL A 1 86 ? 1.692 6.386 17.641 1.00 98.50 86 VAL A CA 1
ATOM 690 C C . VAL A 1 86 ? 0.880 5.932 18.851 1.00 98.50 86 VAL A C 1
ATOM 692 O O . VAL A 1 86 ? 0.774 4.727 19.099 1.00 98.50 86 VAL A O 1
ATOM 695 N N . PRO A 1 87 ? 0.227 6.860 19.578 1.00 98.06 87 PRO A N 1
ATOM 696 C CA . PRO A 1 87 ? -0.685 6.488 20.652 1.00 98.06 87 PRO A CA 1
ATOM 697 C C . PRO A 1 87 ? -1.750 5.501 20.166 1.00 98.06 87 PRO A C 1
ATOM 699 O O . PRO A 1 87 ? -2.238 5.618 19.045 1.00 98.06 87 PRO A O 1
ATOM 702 N N . PHE A 1 88 ? -2.134 4.553 21.020 1.00 98.12 88 PHE A N 1
ATOM 703 C CA . PHE A 1 88 ? -3.257 3.644 20.785 1.00 98.12 88 PHE A CA 1
ATOM 704 C C . PHE A 1 88 ? -4.431 4.036 21.692 1.00 98.12 88 PHE A C 1
ATOM 706 O O . PHE A 1 88 ? -4.752 3.362 22.668 1.00 98.12 88 PHE A O 1
ATOM 713 N N . ASP A 1 89 ? -5.027 5.191 21.411 1.00 98.31 89 ASP A N 1
ATOM 714 C CA . ASP A 1 89 ? -6.064 5.828 22.236 1.00 98.31 89 ASP A CA 1
ATOM 715 C C . ASP A 1 89 ? -7.382 6.078 21.478 1.00 98.31 89 ASP A C 1
ATOM 717 O O . ASP A 1 89 ? -8.331 6.630 22.038 1.00 98.31 89 ASP A O 1
ATOM 721 N N . GLY A 1 90 ? -7.451 5.679 20.202 1.00 98.50 90 GLY A N 1
ATOM 722 C CA . GLY A 1 90 ? -8.616 5.891 19.347 1.00 98.50 90 GLY A CA 1
ATOM 723 C C . GLY A 1 90 ? -8.852 7.353 18.963 1.00 98.50 90 GLY A C 1
ATOM 724 O O . GLY A 1 90 ? -9.970 7.689 18.566 1.00 98.50 90 GLY A O 1
ATOM 725 N N . LYS A 1 91 ? -7.836 8.222 19.075 1.00 98.75 91 LYS A N 1
ATOM 726 C CA . LYS A 1 91 ? -7.882 9.635 18.677 1.00 98.75 91 LYS A CA 1
ATOM 727 C C . LYS A 1 91 ? -6.848 9.940 17.601 1.00 98.75 91 LYS A C 1
ATOM 729 O O . LYS A 1 91 ? -5.649 9.734 17.766 1.00 98.75 91 LYS A O 1
ATOM 734 N N . PHE A 1 92 ? -7.305 10.507 16.493 1.00 98.69 92 PHE A N 1
ATOM 735 C CA . PHE A 1 92 ? -6.428 10.908 15.406 1.00 98.69 92 PHE A CA 1
ATOM 736 C C . PHE A 1 92 ? -5.875 12.300 15.722 1.00 98.69 92 PHE A C 1
ATOM 738 O O . PHE A 1 92 ? -6.429 13.321 15.322 1.00 98.69 92 PHE A O 1
ATOM 745 N N . SER A 1 93 ? -4.822 12.343 16.531 1.00 98.56 93 SER A N 1
ATOM 746 C CA . SER A 1 93 ? -4.148 13.576 16.939 1.00 98.56 93 SER A CA 1
ATOM 747 C C . SER A 1 93 ? -3.192 14.098 15.857 1.00 98.56 93 SER A C 1
ATOM 749 O O . SER A 1 93 ? -2.859 13.403 14.895 1.00 98.56 93 SER A O 1
ATOM 751 N N . SER A 1 94 ? -2.656 15.301 16.066 1.00 98.31 94 SER A N 1
ATOM 752 C CA . SER A 1 94 ? -1.580 15.859 15.237 1.00 98.31 94 SER A CA 1
ATOM 753 C C . SER A 1 94 ? -0.295 15.011 15.245 1.00 98.31 94 SER A C 1
ATOM 755 O O . SER A 1 94 ? 0.440 14.990 14.252 1.00 98.31 94 SER A O 1
ATOM 757 N N . SER A 1 95 ? -0.024 14.257 16.321 1.00 97.94 95 SER A N 1
ATOM 758 C CA . SER A 1 95 ? 1.098 13.308 16.358 1.00 97.94 95 SER A CA 1
ATOM 759 C C . SER A 1 95 ? 0.868 12.116 15.424 1.00 97.94 95 SER A C 1
ATOM 761 O O . SER A 1 95 ? 1.788 11.742 14.695 1.00 97.94 95 SER A O 1
ATOM 763 N N . VAL A 1 96 ? -0.364 11.593 15.351 1.00 98.69 96 VAL A N 1
ATOM 764 C CA . VAL A 1 96 ? -0.748 10.570 14.362 1.00 98.69 96 VAL A CA 1
ATOM 765 C C . VAL A 1 96 ? -0.606 11.126 12.945 1.00 98.69 96 VAL A C 1
ATOM 767 O O . VAL A 1 96 ? 0.015 10.479 12.106 1.00 98.69 96 VAL A O 1
ATOM 770 N N . THR A 1 97 ? -1.090 12.348 12.680 1.00 98.69 97 THR A N 1
ATOM 771 C CA . THR A 1 97 ? -0.928 13.017 11.374 1.00 98.69 97 THR A CA 1
ATOM 772 C C . THR A 1 97 ? 0.545 13.118 10.967 1.00 98.69 97 THR A C 1
ATOM 774 O O . THR A 1 97 ? 0.894 12.866 9.814 1.00 98.69 97 THR A O 1
ATOM 777 N N . THR A 1 98 ? 1.427 13.468 11.906 1.00 98.62 98 THR A N 1
ATOM 778 C CA . THR A 1 98 ? 2.868 13.608 11.649 1.00 98.62 98 THR A CA 1
ATOM 779 C C . THR A 1 98 ? 3.492 12.271 11.250 1.00 98.62 98 THR A C 1
ATOM 781 O O . THR A 1 98 ? 4.136 12.183 10.205 1.00 98.62 98 THR A O 1
ATOM 784 N N . LYS A 1 99 ? 3.231 11.208 12.020 1.00 98.75 99 LYS A N 1
ATOM 785 C CA . LYS A 1 99 ? 3.725 9.856 11.718 1.00 98.75 99 LYS A CA 1
ATOM 786 C C . LYS A 1 99 ? 3.138 9.269 10.448 1.00 98.75 99 LYS A C 1
ATOM 788 O O . LYS A 1 99 ? 3.853 8.637 9.675 1.00 98.75 99 LYS A O 1
ATOM 793 N N . LEU A 1 100 ? 1.874 9.559 10.169 1.00 98.75 100 LEU A N 1
ATOM 794 C CA . LEU A 1 100 ? 1.266 9.183 8.907 1.00 98.75 100 LEU A CA 1
ATOM 795 C C . LEU A 1 100 ? 1.974 9.845 7.717 1.00 98.75 100 LEU A C 1
ATOM 797 O O . LEU A 1 100 ? 2.248 9.181 6.722 1.00 98.75 100 LEU A O 1
ATOM 801 N N . LYS A 1 101 ? 2.319 11.132 7.803 1.00 98.81 101 LYS A N 1
ATOM 802 C CA . LYS A 1 101 ? 3.052 11.804 6.720 1.00 98.81 101 LYS A CA 1
ATOM 803 C C . LYS A 1 101 ? 4.447 11.212 6.505 1.00 98.81 101 LYS A C 1
ATOM 805 O O . LYS A 1 101 ? 4.887 11.116 5.360 1.00 98.81 101 LYS A O 1
ATOM 810 N N . GLU A 1 102 ? 5.126 10.781 7.570 1.00 98.81 102 GLU A N 1
ATOM 811 C CA . GLU A 1 102 ? 6.387 10.030 7.466 1.00 98.81 102 GLU A CA 1
ATOM 812 C C . GLU A 1 102 ? 6.184 8.708 6.704 1.00 98.81 102 GLU A C 1
ATOM 814 O O . GLU A 1 102 ? 6.929 8.424 5.763 1.00 98.81 102 GLU A O 1
ATOM 819 N N . PHE A 1 103 ? 5.144 7.940 7.052 1.00 98.69 103 PHE A N 1
ATOM 820 C CA . PHE A 1 103 ? 4.783 6.704 6.352 1.00 98.69 103 PHE A CA 1
ATOM 821 C C . PHE A 1 103 ? 4.438 6.941 4.880 1.00 98.69 103 PHE A C 1
ATOM 823 O O . PHE A 1 103 ? 4.992 6.286 4.001 1.00 98.69 103 PHE A O 1
ATOM 830 N N . GLN A 1 104 ? 3.570 7.911 4.588 1.00 98.50 104 GLN A N 1
ATOM 831 C CA . GLN A 1 104 ? 3.166 8.236 3.219 1.00 98.50 104 GLN A CA 1
ATOM 832 C C . GLN A 1 104 ? 4.369 8.635 2.366 1.00 98.50 104 GLN A C 1
ATOM 834 O O . GLN A 1 104 ? 4.499 8.175 1.233 1.00 98.50 104 GLN A O 1
ATOM 839 N N . LYS A 1 105 ? 5.291 9.429 2.922 1.00 98.31 105 LYS A N 1
ATOM 840 C CA . LYS A 1 105 ? 6.535 9.792 2.239 1.00 98.31 105 LYS A CA 1
ATOM 841 C C . LYS A 1 105 ? 7.405 8.565 1.958 1.00 98.31 105 LYS A C 1
ATOM 843 O O . LYS A 1 105 ? 7.921 8.443 0.851 1.00 98.31 105 LYS A O 1
ATOM 848 N N . PHE A 1 106 ? 7.561 7.667 2.931 1.00 97.50 106 PHE A N 1
ATOM 849 C CA . PHE A 1 106 ? 8.321 6.425 2.763 1.00 97.50 106 PHE A CA 1
ATOM 850 C C . PHE A 1 106 ? 7.714 5.515 1.683 1.00 97.50 106 PHE A C 1
ATOM 852 O O . PHE A 1 106 ? 8.427 5.044 0.803 1.00 97.50 106 PHE A O 1
ATOM 859 N N . ALA A 1 107 ? 6.393 5.330 1.697 1.00 95.94 107 ALA A N 1
ATOM 860 C CA . ALA A 1 107 ? 5.663 4.487 0.748 1.00 95.94 107 ALA A CA 1
ATOM 861 C C . ALA A 1 107 ? 5.454 5.134 -0.643 1.00 95.94 107 ALA A C 1
ATOM 863 O O . ALA A 1 107 ? 4.805 4.542 -1.518 1.00 95.94 107 ALA A O 1
ATOM 864 N N . LEU A 1 108 ? 5.994 6.342 -0.862 1.00 94.62 108 LEU A N 1
ATOM 865 C CA . LEU A 1 108 ? 5.816 7.153 -2.074 1.00 94.62 108 LEU A CA 1
ATOM 866 C C . LEU A 1 108 ? 4.334 7.388 -2.417 1.00 94.62 108 LEU A C 1
ATOM 868 O O . LEU A 1 108 ? 3.914 7.294 -3.570 1.00 94.62 108 LEU A O 1
ATOM 872 N N . LEU A 1 109 ? 3.531 7.644 -1.389 1.00 95.81 109 LEU A N 1
ATOM 873 C CA . LEU A 1 109 ? 2.123 8.015 -1.487 1.00 95.81 109 LEU A CA 1
ATOM 874 C C . LEU A 1 109 ? 1.965 9.539 -1.525 1.00 95.81 109 LEU A C 1
ATOM 876 O O . LEU A 1 109 ? 2.894 10.293 -1.227 1.00 95.81 109 LEU A O 1
ATOM 880 N N . ASN A 1 110 ? 0.755 10.002 -1.844 1.00 94.94 110 ASN A N 1
ATOM 881 C CA . ASN A 1 110 ? 0.391 11.393 -1.607 1.00 94.94 110 ASN A CA 1
ATOM 882 C C . ASN A 1 110 ? 0.457 11.695 -0.098 1.00 94.94 110 ASN A C 1
ATOM 884 O O . ASN A 1 110 ? -0.186 11.021 0.705 1.00 94.94 110 ASN A O 1
ATOM 888 N N . VAL A 1 1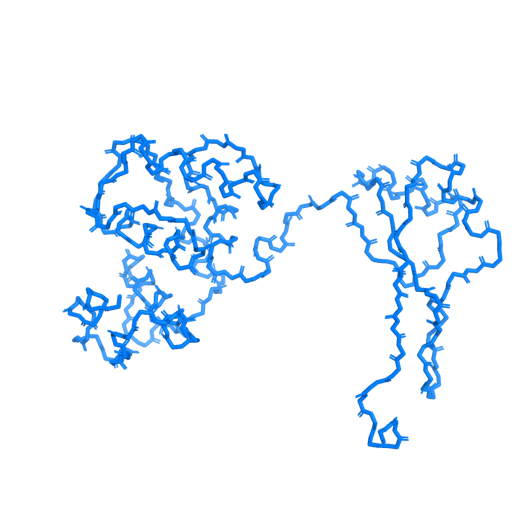11 ? 1.218 12.718 0.296 1.00 98.19 111 VAL A N 1
ATOM 889 C CA . VAL A 1 111 ? 1.484 13.049 1.709 1.00 98.19 111 VAL A CA 1
ATOM 890 C C . VAL A 1 111 ? 0.361 13.929 2.274 1.00 98.19 111 VAL A C 1
ATOM 892 O O . VAL A 1 111 ? 0.566 15.069 2.695 1.00 98.19 111 VAL A O 1
ATOM 895 N N . SER A 1 112 ? -0.864 13.407 2.233 1.00 97.81 112 SER A N 1
ATOM 896 C CA . SER A 1 112 ? -2.084 14.113 2.633 1.00 97.81 112 SER A CA 1
ATOM 897 C C . SER A 1 112 ? -2.228 14.254 4.152 1.00 97.81 112 SER A C 1
ATOM 899 O O . SER A 1 112 ? -2.861 15.197 4.627 1.00 97.81 112 SER A O 1
ATOM 901 N N . GLY A 1 113 ? -1.641 13.339 4.932 1.00 98.19 113 GLY A N 1
ATOM 902 C CA . GLY A 1 113 ? -1.912 13.209 6.366 1.00 98.19 113 GLY A CA 1
ATOM 903 C C . GLY A 1 113 ? -3.316 12.680 6.692 1.00 98.19 113 GLY A C 1
ATOM 904 O O . GLY A 1 113 ? -3.758 12.826 7.828 1.00 98.19 113 GLY A O 1
ATOM 905 N N . ALA A 1 114 ? -4.010 12.077 5.723 1.00 98.19 114 ALA A N 1
ATOM 906 C CA . ALA A 1 114 ? -5.301 11.411 5.897 1.00 98.19 114 ALA A CA 1
ATOM 907 C C . ALA A 1 114 ? -5.241 9.946 5.426 1.00 98.19 114 ALA A C 1
ATOM 909 O O . ALA A 1 114 ? -4.420 9.601 4.576 1.00 98.19 114 ALA A O 1
ATOM 910 N N . SER A 1 115 ? -6.110 9.083 5.961 1.00 97.00 115 SER A N 1
ATOM 911 C CA . SER A 1 115 ? -6.152 7.651 5.630 1.00 97.00 115 SER A CA 1
ATOM 912 C C . SER A 1 115 ? -6.955 7.376 4.349 1.00 97.00 115 SER A C 1
ATOM 914 O O . SER A 1 115 ? -8.071 6.858 4.389 1.00 97.00 115 SER A O 1
ATOM 916 N N . ASP A 1 116 ? -6.422 7.755 3.192 1.00 96.06 116 ASP A N 1
ATOM 917 C CA . ASP A 1 116 ? -7.013 7.340 1.917 1.00 96.06 116 ASP A CA 1
ATOM 918 C C . ASP A 1 116 ? -6.821 5.833 1.648 1.00 96.06 116 ASP A C 1
ATOM 920 O O . ASP A 1 116 ? -6.127 5.119 2.377 1.00 96.06 116 ASP A O 1
ATOM 924 N N . PHE A 1 117 ? -7.461 5.332 0.589 1.00 97.50 117 PHE A N 1
ATOM 925 C CA . PHE A 1 117 ? -7.404 3.913 0.232 1.00 97.50 117 PHE A CA 1
ATOM 926 C C . PHE A 1 117 ? -5.973 3.406 0.023 1.00 97.50 117 PHE A C 1
ATOM 928 O O . PHE A 1 117 ? -5.633 2.330 0.506 1.00 97.50 117 PHE A O 1
ATOM 935 N N . GLN A 1 118 ? -5.116 4.181 -0.647 1.00 97.44 118 GLN A N 1
ATOM 936 C CA . GLN A 1 118 ? -3.740 3.756 -0.908 1.00 97.44 118 GLN A CA 1
ATOM 937 C C . GLN A 1 118 ? -2.915 3.689 0.378 1.00 97.44 118 GLN A C 1
ATOM 939 O O . GLN A 1 118 ? -2.075 2.799 0.525 1.00 97.44 118 GLN A O 1
ATOM 944 N N . THR A 1 119 ? -3.185 4.587 1.327 1.00 98.25 119 THR A N 1
ATOM 945 C CA . THR A 1 119 ? -2.613 4.551 2.675 1.00 98.25 119 THR A CA 1
ATOM 946 C C . THR A 1 119 ? -3.042 3.286 3.414 1.00 98.25 119 THR A C 1
ATOM 948 O O . THR A 1 119 ? -2.187 2.566 3.926 1.00 98.25 119 THR A O 1
ATOM 951 N N . TRP A 1 120 ? -4.342 2.978 3.435 1.00 98.44 120 TRP A N 1
ATOM 952 C CA . TRP A 1 120 ? -4.856 1.753 4.051 1.00 98.44 120 TRP A CA 1
ATOM 953 C C . TRP A 1 120 ? -4.261 0.498 3.416 1.00 98.44 120 TRP A C 1
ATOM 955 O O . TRP A 1 120 ? -3.703 -0.338 4.122 1.00 98.44 120 TRP A O 1
ATOM 965 N N . ALA A 1 121 ? -4.319 0.384 2.091 1.00 98.12 121 ALA A N 1
ATOM 966 C CA . ALA A 1 121 ? -3.797 -0.772 1.376 1.00 98.12 121 ALA A CA 1
ATOM 967 C C . ALA A 1 121 ? -2.302 -0.982 1.668 1.00 98.12 121 ALA A C 1
ATOM 969 O O . ALA A 1 121 ? -1.895 -2.098 1.985 1.00 98.12 121 ALA A O 1
ATOM 970 N N . SER A 1 122 ? -1.505 0.093 1.659 1.00 97.75 122 SER A N 1
ATOM 971 C CA . SER A 1 122 ? -0.061 0.031 1.938 1.00 97.75 122 SER A CA 1
ATOM 972 C C . SER A 1 122 ? 0.270 -0.343 3.389 1.00 97.75 122 SER A C 1
ATOM 974 O O . SER A 1 122 ? 1.333 -0.902 3.632 1.00 97.75 122 SER A O 1
ATOM 976 N N . LEU A 1 123 ? -0.610 -0.051 4.355 1.00 98.06 123 LEU A N 1
ATOM 977 C CA . LEU A 1 123 ? -0.435 -0.473 5.753 1.00 98.06 123 LEU A CA 1
ATOM 978 C C . LEU A 1 123 ? -0.845 -1.934 5.989 1.00 98.06 123 LEU A C 1
ATOM 980 O O . LEU A 1 123 ? -0.318 -2.580 6.898 1.00 98.06 123 LEU A O 1
ATOM 984 N N . LEU A 1 124 ? -1.810 -2.443 5.217 1.00 97.75 124 LEU A N 1
ATOM 985 C CA . LEU A 1 124 ? -2.486 -3.716 5.490 1.00 97.75 124 LEU A CA 1
ATOM 986 C C . LEU A 1 124 ? -1.939 -4.902 4.693 1.00 97.75 124 LEU A C 1
ATOM 988 O O . LEU A 1 124 ? -1.998 -6.039 5.178 1.00 97.75 124 LEU A O 1
ATOM 992 N N . VAL A 1 125 ? -1.430 -4.661 3.483 1.00 96.19 125 VAL A N 1
ATOM 993 C CA . VAL A 1 125 ? -0.872 -5.691 2.600 1.00 96.19 125 VAL A CA 1
ATOM 994 C C . VAL A 1 125 ? 0.395 -5.200 1.909 1.00 96.19 125 VAL A C 1
ATOM 996 O O . VAL A 1 125 ? 0.505 -4.046 1.510 1.00 96.19 125 VAL A O 1
ATOM 999 N N . SER A 1 126 ? 1.357 -6.103 1.715 1.00 92.19 126 SER A N 1
ATOM 1000 C CA . SER A 1 126 ? 2.664 -5.763 1.134 1.00 92.19 126 SER A CA 1
ATOM 1001 C C . SER A 1 126 ? 2.597 -5.288 -0.319 1.00 92.19 126 SER A C 1
ATOM 1003 O O . SER A 1 126 ? 3.500 -4.595 -0.775 1.00 92.19 126 SER A O 1
ATOM 1005 N N . THR A 1 127 ? 1.547 -5.657 -1.053 1.00 92.88 127 THR A N 1
ATOM 1006 C CA . THR A 1 127 ? 1.326 -5.209 -2.434 1.00 92.88 127 THR A CA 1
ATOM 1007 C C . THR A 1 127 ? 0.793 -3.780 -2.518 1.00 92.88 127 THR A C 1
ATOM 1009 O O . THR A 1 127 ? 0.859 -3.185 -3.588 1.00 92.88 127 THR A O 1
ATOM 1012 N N . GLY A 1 128 ? 0.268 -3.223 -1.420 1.00 95.88 128 GLY A N 1
ATOM 1013 C CA . GLY A 1 128 ? -0.460 -1.957 -1.439 1.00 95.88 128 GLY A CA 1
ATOM 1014 C C . GLY A 1 128 ? -1.689 -1.999 -2.354 1.00 95.88 128 GLY A C 1
ATOM 1015 O O . GLY A 1 128 ? -2.330 -3.041 -2.494 1.00 95.88 128 GLY A O 1
ATOM 1016 N N . ASP A 1 129 ? -2.004 -0.853 -2.962 1.00 95.75 129 ASP A N 1
ATOM 1017 C CA . ASP A 1 129 ? -2.984 -0.728 -4.047 1.00 95.75 129 ASP A CA 1
ATOM 1018 C C . ASP A 1 129 ? -2.360 -1.237 -5.365 1.00 95.75 129 ASP A C 1
ATOM 1020 O O . ASP A 1 129 ? -1.445 -0.579 -5.877 1.00 95.75 129 ASP A O 1
ATOM 1024 N N . PRO A 1 130 ? -2.811 -2.383 -5.913 1.00 92.00 130 PRO A N 1
ATOM 1025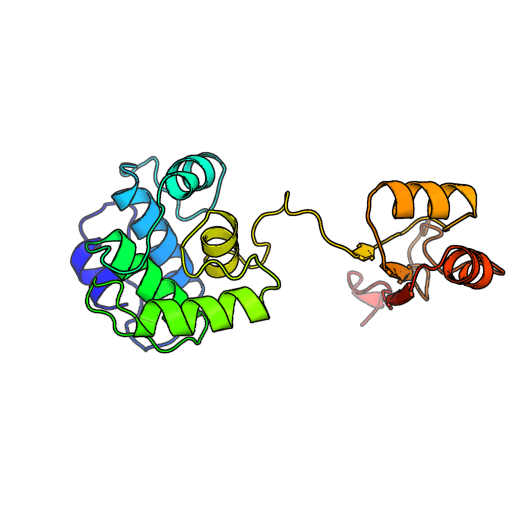 C CA . PRO A 1 130 ? -2.230 -2.963 -7.124 1.00 92.00 130 PRO A CA 1
ATOM 1026 C C . PRO A 1 130 ? -2.492 -2.122 -8.380 1.00 92.00 130 PRO A C 1
ATOM 1028 O O . PRO A 1 130 ? -1.747 -2.240 -9.350 1.00 92.00 130 PRO A O 1
ATOM 1031 N N . GLU A 1 131 ? -3.498 -1.245 -8.348 1.00 92.44 131 GLU A N 1
ATOM 1032 C CA . GLU A 1 131 ? -3.849 -0.358 -9.459 1.00 92.44 131 GLU A CA 1
ATOM 1033 C C . GLU A 1 131 ? -3.105 0.986 -9.382 1.00 92.44 131 GLU A C 1
ATOM 1035 O O . GLU A 1 131 ? -3.227 1.832 -10.274 1.00 92.44 131 GLU A O 1
ATOM 1040 N N . ARG A 1 132 ? -2.293 1.211 -8.334 1.00 92.56 132 ARG A N 1
ATOM 1041 C CA . ARG A 1 132 ? -1.476 2.422 -8.222 1.00 92.56 132 ARG A CA 1
ATOM 1042 C C . ARG A 1 132 ? -0.423 2.434 -9.325 1.00 92.56 132 ARG A C 1
ATOM 1044 O O . ARG A 1 132 ? 0.554 1.686 -9.291 1.00 92.56 132 ARG A O 1
ATOM 1051 N N . GLN A 1 133 ? -0.575 3.368 -10.258 1.00 89.75 133 GLN A N 1
ATOM 1052 C CA . GLN A 1 133 ? 0.391 3.565 -11.329 1.00 89.75 133 GLN A CA 1
ATOM 1053 C C . GLN A 1 133 ? 1.761 3.972 -10.766 1.00 89.75 133 GLN A C 1
ATOM 1055 O O . GLN A 1 133 ? 1.924 5.025 -10.146 1.00 89.75 133 GLN A O 1
ATOM 1060 N N . GLY A 1 134 ? 2.756 3.115 -10.987 1.00 90.88 134 GLY A N 1
ATOM 1061 C CA . GLY A 1 134 ? 4.150 3.388 -10.663 1.00 90.88 134 GLY A CA 1
ATOM 1062 C C . GLY A 1 134 ? 4.874 4.153 -11.773 1.00 90.88 134 GLY A C 1
ATOM 1063 O O . GLY A 1 134 ? 4.444 4.181 -12.922 1.00 90.88 134 GLY A O 1
ATOM 1064 N N . LYS A 1 135 ? 6.036 4.716 -11.429 1.00 94.56 135 LYS A N 1
ATOM 1065 C CA . LYS A 1 135 ? 6.963 5.359 -12.381 1.00 94.56 135 LYS A CA 1
ATOM 1066 C C . LYS A 1 135 ? 7.962 4.390 -13.011 1.00 94.56 135 LYS A C 1
ATOM 1068 O O . LYS A 1 135 ? 8.697 4.759 -13.925 1.00 94.56 135 LYS A O 1
ATOM 1073 N N . ALA A 1 136 ? 8.014 3.162 -12.508 1.00 95.50 136 ALA A N 1
ATOM 1074 C CA . ALA A 1 136 ? 8.917 2.128 -12.977 1.00 95.50 136 ALA A CA 1
ATOM 1075 C C . ALA A 1 136 ? 8.145 0.859 -13.341 1.00 95.50 136 ALA A C 1
ATOM 1077 O O . ALA A 1 136 ? 7.137 0.549 -12.707 1.00 95.50 136 ALA A O 1
ATOM 1078 N N . CYS A 1 137 ? 8.628 0.116 -14.334 1.00 94.81 137 CYS A N 1
ATOM 1079 C CA . CYS A 1 137 ? 8.073 -1.187 -14.696 1.00 94.81 137 CYS A CA 1
ATOM 1080 C C . CYS A 1 137 ? 9.172 -2.212 -14.974 1.00 94.81 137 CYS A C 1
ATOM 1082 O O . CYS A 1 137 ? 10.194 -1.889 -15.572 1.00 94.81 137 CYS A O 1
ATOM 1084 N N . ASP A 1 138 ? 8.956 -3.462 -14.566 1.00 93.50 138 ASP A N 1
ATOM 1085 C CA . ASP A 1 138 ? 9.765 -4.597 -15.015 1.00 93.50 138 ASP A CA 1
ATOM 1086 C C . ASP A 1 138 ? 9.331 -5.012 -16.429 1.00 93.50 138 ASP A C 1
ATOM 1088 O O . ASP A 1 138 ? 8.144 -5.194 -16.707 1.00 93.50 138 ASP A O 1
ATOM 1092 N N . CYS A 1 139 ? 10.294 -5.161 -17.336 1.00 93.19 139 CYS A N 1
ATOM 1093 C CA . CYS A 1 139 ? 10.072 -5.584 -18.705 1.00 93.19 139 CYS A CA 1
ATOM 1094 C C . CYS A 1 139 ? 10.817 -6.889 -19.006 1.00 93.19 139 CYS A C 1
ATOM 1096 O O . CYS A 1 139 ? 12.046 -6.940 -19.009 1.00 93.19 139 CYS A O 1
ATOM 1098 N N . ILE A 1 140 ? 10.075 -7.929 -19.400 1.00 92.62 140 ILE A N 1
ATOM 1099 C CA . ILE A 1 140 ? 10.655 -9.154 -19.980 1.00 92.62 140 ILE A CA 1
ATOM 1100 C C . ILE A 1 140 ? 10.940 -9.027 -21.482 1.00 92.62 140 ILE A C 1
ATOM 1102 O O . ILE A 1 140 ? 11.682 -9.833 -22.022 1.00 92.62 140 ILE A O 1
ATOM 1106 N N . THR A 1 141 ? 10.338 -8.068 -22.180 1.00 93.75 141 THR A N 1
ATOM 1107 C CA . THR A 1 141 ? 10.524 -7.877 -23.627 1.00 93.75 141 THR A CA 1
ATOM 1108 C C . THR A 1 141 ? 11.543 -6.772 -23.876 1.00 93.75 141 THR A C 1
ATOM 1110 O O . THR A 1 141 ? 11.603 -5.818 -23.103 1.00 93.75 141 THR A O 1
ATOM 1113 N N . GLU A 1 142 ? 12.302 -6.889 -24.967 1.00 96.19 142 GLU A N 1
ATOM 1114 C CA . GLU A 1 142 ? 13.213 -5.844 -25.439 1.00 96.19 142 GLU A CA 1
ATOM 1115 C C . GLU A 1 142 ? 12.508 -4.485 -25.598 1.00 96.19 142 GLU A C 1
ATOM 1117 O O . GLU A 1 142 ? 11.392 -4.389 -26.119 1.00 96.19 142 GLU A O 1
ATOM 1122 N N . ILE A 1 143 ? 13.186 -3.427 -25.162 1.00 97.50 143 ILE A N 1
ATOM 1123 C CA . ILE A 1 143 ? 12.798 -2.031 -25.303 1.00 97.50 143 ILE A CA 1
ATOM 1124 C C . ILE A 1 143 ? 13.338 -1.478 -26.624 1.00 97.50 143 ILE A C 1
ATOM 1126 O O . ILE A 1 143 ? 14.425 -0.902 -26.706 1.00 97.50 143 ILE A O 1
ATOM 1130 N N . THR A 1 144 ? 12.539 -1.636 -27.677 1.00 97.56 144 THR A N 1
ATOM 1131 C CA . THR A 1 144 ? 12.765 -0.956 -28.960 1.00 97.56 144 THR A CA 1
ATOM 1132 C C . THR A 1 144 ? 12.493 0.553 -28.835 1.00 97.56 144 THR A C 1
ATOM 1134 O O . THR A 1 144 ? 11.848 0.981 -27.870 1.00 97.56 144 THR A O 1
ATOM 1137 N N . PRO A 1 145 ? 12.923 1.389 -29.801 1.00 98.12 145 PRO A N 1
ATOM 1138 C CA . PRO A 1 145 ? 12.590 2.816 -29.807 1.00 98.12 145 PRO A CA 1
ATOM 1139 C C . PRO A 1 145 ? 11.082 3.099 -29.721 1.00 98.12 145 PRO A C 1
ATOM 1141 O O . PRO A 1 145 ? 10.659 4.019 -29.024 1.00 98.12 145 PRO A O 1
ATOM 1144 N N . GLU A 1 146 ? 10.254 2.303 -30.396 1.00 97.94 146 GLU A N 1
ATOM 1145 C CA . GLU A 1 146 ? 8.794 2.430 -30.395 1.00 97.94 146 GLU A CA 1
ATOM 1146 C C . GLU A 1 146 ? 8.227 2.079 -29.021 1.00 97.94 146 GLU A C 1
ATOM 1148 O O . GLU A 1 146 ? 7.408 2.821 -28.481 1.00 97.94 146 GLU A O 1
ATOM 1153 N N . ARG A 1 147 ? 8.717 0.992 -28.412 1.00 97.50 147 ARG A N 1
ATOM 1154 C CA . ARG A 1 147 ? 8.292 0.586 -27.071 1.00 97.50 147 ARG A CA 1
ATOM 1155 C C . ARG A 1 147 ? 8.702 1.614 -26.020 1.00 97.50 147 ARG A C 1
ATOM 1157 O O . ARG A 1 147 ? 7.907 1.911 -25.134 1.00 97.50 147 ARG A O 1
ATOM 1164 N N . ALA A 1 148 ? 9.896 2.198 -26.136 1.00 98.00 148 ALA A N 1
ATOM 1165 C CA . ALA A 1 148 ? 10.335 3.282 -25.262 1.00 98.00 148 ALA A CA 1
ATOM 1166 C C . ALA A 1 148 ? 9.379 4.484 -25.333 1.00 98.00 148 ALA A C 1
ATOM 1168 O O . ALA A 1 148 ? 8.965 4.993 -24.294 1.00 98.00 148 ALA A O 1
ATOM 1169 N N . LYS A 1 149 ? 8.944 4.880 -26.541 1.00 97.88 149 LYS A N 1
ATOM 1170 C CA . LYS A 1 149 ? 7.932 5.939 -26.717 1.00 97.88 149 LYS A CA 1
ATOM 1171 C C . LYS A 1 149 ? 6.608 5.587 -26.038 1.00 97.88 149 LYS A C 1
ATOM 1173 O O . LYS A 1 149 ? 6.045 6.438 -25.358 1.00 97.88 149 LYS A O 1
ATOM 1178 N N . THR A 1 150 ? 6.124 4.352 -26.185 1.00 97.62 150 THR A N 1
ATOM 1179 C CA . THR A 1 150 ? 4.895 3.897 -25.512 1.00 97.62 150 THR A CA 1
ATOM 1180 C C . THR A 1 150 ? 5.023 3.953 -23.992 1.00 97.62 150 THR A C 1
ATOM 1182 O O . THR A 1 150 ? 4.100 4.406 -23.323 1.00 97.62 150 THR A O 1
ATOM 1185 N N . LEU A 1 151 ? 6.163 3.532 -23.439 1.00 97.00 151 LEU A N 1
ATOM 1186 C CA . LEU A 1 151 ? 6.397 3.543 -21.994 1.00 97.00 151 LEU A CA 1
ATOM 1187 C C . LEU A 1 151 ? 6.432 4.967 -21.428 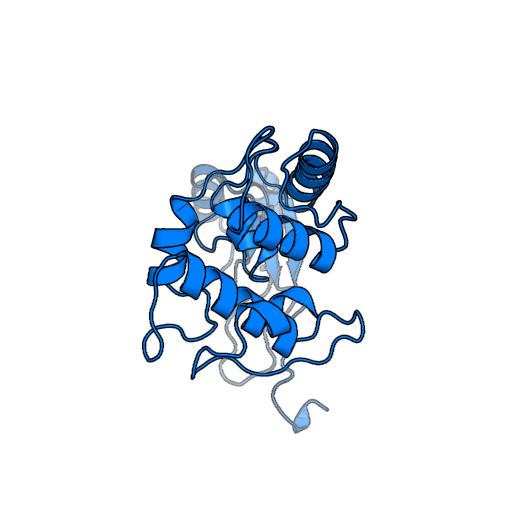1.00 97.00 151 LEU A C 1
ATOM 1189 O O . LEU A 1 151 ? 5.811 5.226 -20.402 1.00 97.00 151 LEU A O 1
ATOM 1193 N N . ILE A 1 152 ? 7.077 5.901 -22.129 1.00 97.44 152 ILE A N 1
ATOM 1194 C CA . ILE A 1 152 ? 7.091 7.321 -21.748 1.00 97.44 152 ILE A CA 1
ATOM 1195 C C . ILE A 1 152 ? 5.687 7.921 -21.835 1.00 97.44 152 ILE A C 1
ATOM 1197 O O . ILE A 1 152 ? 5.258 8.615 -20.918 1.00 97.44 152 ILE A O 1
ATOM 1201 N N . ALA A 1 153 ? 4.945 7.628 -22.907 1.00 97.19 153 ALA A N 1
ATOM 1202 C CA . ALA A 1 153 ? 3.563 8.084 -23.055 1.00 97.19 153 ALA A CA 1
ATOM 1203 C C . ALA A 1 153 ? 2.647 7.533 -21.946 1.00 97.19 153 ALA A C 1
ATOM 1205 O O . ALA A 1 153 ? 1.698 8.200 -21.546 1.00 97.19 153 ALA A O 1
ATOM 1206 N N . ALA A 1 154 ? 2.961 6.347 -21.419 1.00 95.81 154 ALA A N 1
ATOM 1207 C CA . ALA A 1 154 ? 2.306 5.751 -20.259 1.00 95.81 154 ALA A CA 1
ATOM 1208 C C . ALA A 1 154 ? 2.847 6.265 -18.906 1.00 95.81 154 ALA A C 1
ATOM 1210 O O . ALA A 1 154 ? 2.440 5.758 -17.866 1.00 95.81 154 ALA A O 1
ATOM 1211 N N . GLY A 1 155 ? 3.749 7.253 -18.888 1.00 96.31 155 GLY A N 1
ATOM 1212 C CA . GLY A 1 155 ? 4.251 7.894 -17.668 1.00 96.31 155 GLY A CA 1
ATOM 1213 C C . GLY A 1 155 ? 5.381 7.154 -16.946 1.00 96.31 155 GLY A C 1
ATOM 1214 O O . GLY A 1 155 ? 5.703 7.507 -15.812 1.00 96.31 155 GLY A O 1
ATOM 1215 N N . TYR A 1 156 ? 5.994 6.140 -17.566 1.00 97.50 156 TYR A N 1
ATOM 1216 C CA . TYR A 1 156 ? 7.158 5.473 -16.985 1.00 97.50 156 TYR A CA 1
ATOM 1217 C C . TYR A 1 156 ? 8.434 6.292 -17.201 1.00 97.50 156 TYR A C 1
ATOM 1219 O O . TYR A 1 156 ? 8.702 6.792 -18.290 1.00 97.50 156 TYR A O 1
ATOM 1227 N N . GLU A 1 157 ? 9.250 6.364 -16.155 1.00 97.81 157 GLU A N 1
ATOM 1228 C CA . GLU A 1 157 ? 10.545 7.050 -16.126 1.00 97.81 157 GLU A CA 1
ATOM 1229 C C . GLU A 1 157 ? 11.706 6.044 -16.065 1.00 97.81 157 GLU A C 1
ATOM 1231 O O . GLU A 1 157 ? 12.833 6.342 -16.462 1.00 97.81 157 GLU A O 1
ATOM 1236 N N . THR A 1 158 ? 11.446 4.838 -15.551 1.00 98.06 158 THR A N 1
ATOM 1237 C CA . THR A 1 158 ? 12.467 3.807 -15.342 1.00 98.06 158 THR A CA 1
ATOM 1238 C C . THR A 1 158 ? 11.977 2.434 -15.800 1.00 98.06 158 THR A C 1
ATOM 1240 O O . THR A 1 158 ? 10.845 2.043 -15.529 1.00 98.06 158 THR A O 1
ATOM 1243 N N . VAL A 1 159 ? 12.843 1.665 -16.456 1.00 97.94 159 VAL A N 1
ATOM 1244 C CA . VAL A 1 159 ? 12.548 0.292 -16.883 1.00 97.94 159 VAL A CA 1
ATOM 1245 C C . VAL A 1 159 ? 13.487 -0.713 -16.222 1.00 97.94 159 VAL A C 1
ATOM 1247 O O . VAL A 1 159 ? 14.695 -0.509 -16.124 1.00 97.94 159 VAL A O 1
ATOM 1250 N N . GLY A 1 160 ? 12.924 -1.824 -15.776 1.00 97.44 160 GLY A N 1
ATOM 1251 C CA . GLY A 1 160 ? 13.651 -2.982 -15.291 1.00 97.44 160 GLY A CA 1
ATOM 1252 C C . GLY A 1 160 ? 13.955 -3.915 -16.444 1.00 97.44 160 GLY A C 1
ATOM 1253 O O . GLY A 1 160 ? 13.059 -4.238 -17.226 1.00 97.44 160 GLY A O 1
ATOM 1254 N N . ARG A 1 161 ? 15.207 -4.355 -16.570 1.00 97.19 161 ARG A N 1
ATOM 1255 C CA . ARG A 1 161 ? 15.584 -5.329 -17.599 1.00 97.19 161 ARG A CA 1
ATOM 1256 C C . ARG A 1 161 ? 16.491 -6.410 -17.056 1.00 97.19 161 ARG A C 1
ATOM 1258 O O . ARG A 1 161 ? 17.402 -6.153 -16.270 1.00 97.19 161 ARG A O 1
ATOM 1265 N N . TYR A 1 162 ? 16.246 -7.636 -17.507 1.00 95.62 162 TYR A N 1
ATOM 1266 C CA . TYR A 1 162 ? 16.962 -8.798 -17.006 1.00 95.62 162 TYR A CA 1
ATOM 1267 C C . TYR A 1 162 ? 18.387 -8.861 -17.549 1.00 95.62 162 TYR A C 1
ATOM 1269 O O . TYR A 1 162 ? 18.626 -8.653 -18.733 1.00 95.62 162 TYR A O 1
ATOM 1277 N N . LEU A 1 163 ? 19.346 -9.228 -16.708 1.00 94.75 163 LEU A N 1
ATOM 1278 C CA . LEU A 1 163 ? 20.725 -9.477 -17.134 1.00 94.75 163 LEU A CA 1
ATOM 1279 C C . LEU A 1 163 ? 20.886 -10.849 -17.801 1.00 94.75 163 LEU A C 1
ATOM 1281 O O . LEU A 1 163 ? 21.786 -11.059 -18.611 1.00 94.75 163 LEU A O 1
ATOM 1285 N N . THR A 1 164 ? 20.014 -11.801 -17.464 1.00 91.69 164 THR A N 1
ATOM 1286 C CA . THR A 1 164 ? 20.129 -13.203 -17.878 1.00 91.69 164 THR A CA 1
ATOM 1287 C C . THR A 1 164 ? 18.787 -13.774 -18.328 1.00 91.69 164 THR A C 1
ATOM 1289 O O . THR A 1 164 ? 17.721 -13.350 -17.881 1.00 91.69 164 THR A O 1
ATOM 1292 N N . ASN A 1 165 ? 18.836 -14.770 -19.216 1.00 90.12 165 ASN A N 1
ATOM 1293 C CA . ASN A 1 165 ? 17.698 -15.660 -19.445 1.00 90.12 165 ASN A CA 1
ATOM 1294 C C . ASN A 1 165 ? 17.700 -16.742 -18.359 1.00 90.12 165 ASN A C 1
ATOM 1296 O O . ASN A 1 165 ? 18.763 -17.149 -17.883 1.00 90.12 165 ASN A O 1
ATOM 1300 N N . ALA A 1 166 ? 16.518 -17.219 -17.967 1.00 83.94 166 ALA A N 1
ATOM 1301 C CA . ALA A 1 166 ? 16.433 -18.335 -17.032 1.00 83.94 166 ALA A CA 1
ATOM 1302 C C . ALA A 1 166 ? 17.051 -19.593 -17.667 1.00 83.94 166 ALA A C 1
ATOM 1304 O O . ALA A 1 166 ? 16.834 -19.859 -18.848 1.00 83.94 166 ALA A O 1
ATOM 1305 N N . LYS A 1 167 ? 17.812 -20.372 -16.891 1.00 81.44 167 LYS A N 1
ATOM 1306 C CA . LYS A 1 167 ? 18.382 -21.654 -17.335 1.00 81.44 167 LYS A CA 1
ATOM 1307 C C . LYS A 1 167 ? 17.317 -22.756 -17.248 1.00 81.44 167 LYS A C 1
ATOM 1309 O O . LYS A 1 167 ? 17.347 -23.569 -16.333 1.00 81.44 167 LYS A O 1
ATOM 1314 N N . ILE A 1 168 ? 16.343 -22.713 -18.155 1.00 82.31 168 ILE A N 1
ATOM 1315 C CA . ILE A 1 168 ? 15.240 -23.679 -18.269 1.00 82.31 168 ILE A CA 1
ATOM 1316 C C . ILE A 1 168 ? 15.021 -24.062 -19.736 1.00 82.31 168 ILE A C 1
ATOM 1318 O O . ILE A 1 168 ? 15.397 -23.311 -20.640 1.00 82.31 168 ILE A O 1
ATOM 1322 N N . THR A 1 169 ? 14.379 -25.204 -19.980 1.00 82.25 169 THR A N 1
ATOM 1323 C CA . THR A 1 169 ? 13.918 -25.594 -21.320 1.00 82.25 169 THR A CA 1
ATOM 1324 C C . THR A 1 169 ? 12.968 -24.528 -21.875 1.00 82.25 169 THR A C 1
ATOM 1326 O O . THR A 1 169 ? 12.074 -24.070 -21.166 1.00 82.25 169 THR A O 1
ATOM 1329 N N . ASN A 1 170 ? 13.155 -24.123 -23.137 1.00 83.12 170 ASN A N 1
ATOM 1330 C CA . ASN A 1 170 ? 12.365 -23.076 -23.806 1.00 83.12 170 ASN A CA 1
ATOM 1331 C C . ASN A 1 170 ? 12.368 -21.722 -23.072 1.00 83.12 170 ASN A C 1
ATOM 1333 O O . ASN A 1 170 ? 11.335 -21.063 -22.928 1.00 83.12 170 ASN A O 1
ATOM 1337 N N . ALA A 1 171 ? 13.540 -21.297 -22.594 1.00 84.12 171 ALA A N 1
ATOM 1338 C CA . ALA A 1 171 ? 13.696 -20.020 -21.913 1.00 84.12 171 ALA A CA 1
ATOM 1339 C C . ALA A 1 171 ? 13.205 -18.837 -22.767 1.00 84.12 171 ALA A C 1
ATOM 1341 O O . ALA A 1 171 ? 13.619 -18.655 -23.913 1.00 84.12 171 ALA A O 1
ATOM 1342 N N . LYS A 1 172 ? 12.373 -17.975 -22.168 1.00 88.81 172 LYS A N 1
ATOM 1343 C CA . LYS A 1 172 ? 12.002 -16.685 -22.765 1.00 88.81 172 LYS A CA 1
ATOM 1344 C C . LYS A 1 172 ? 13.257 -15.832 -22.972 1.00 88.81 172 LYS A C 1
ATOM 1346 O O . LYS A 1 172 ? 14.118 -15.781 -22.087 1.00 88.81 172 LYS A O 1
ATOM 1351 N N . ASN A 1 173 ? 13.335 -15.119 -24.097 1.00 90.25 173 ASN A N 1
ATOM 1352 C CA . ASN A 1 173 ? 14.394 -14.137 -24.333 1.00 90.25 173 ASN A CA 1
ATOM 1353 C C . ASN A 1 173 ? 14.117 -12.861 -23.530 1.00 90.25 173 ASN A C 1
ATOM 1355 O O . ASN A 1 173 ? 13.606 -11.882 -24.064 1.00 90.25 173 ASN A O 1
ATOM 1359 N N . LYS A 1 174 ? 14.405 -12.914 -22.227 1.00 92.12 174 LYS A N 1
ATOM 1360 C CA . LYS A 1 174 ? 14.147 -11.819 -21.296 1.00 92.12 174 LYS A CA 1
ATOM 1361 C C . LYS A 1 174 ? 15.342 -10.913 -21.053 1.00 92.12 174 LYS A C 1
ATOM 1363 O O . LYS A 1 174 ? 15.142 -9.806 -20.574 1.00 92.12 174 LYS A O 1
ATOM 1368 N N . LYS A 1 175 ? 16.566 -11.349 -21.348 1.00 94.56 175 LYS A N 1
ATOM 1369 C CA . LYS A 1 175 ? 17.776 -10.563 -21.081 1.00 94.56 175 LYS A CA 1
ATOM 1370 C C . LYS A 1 175 ? 17.832 -9.278 -21.914 1.00 94.56 175 LYS A C 1
ATOM 1372 O O . LYS A 1 175 ? 17.183 -9.203 -22.957 1.00 94.56 175 LYS A O 1
ATOM 1377 N N . ILE A 1 176 ? 18.615 -8.298 -21.475 1.00 96.00 176 ILE A N 1
ATOM 1378 C CA . ILE A 1 176 ? 18.958 -7.101 -22.254 1.00 96.00 176 ILE A CA 1
ATOM 1379 C C . ILE A 1 176 ? 19.600 -7.520 -23.585 1.00 96.00 176 ILE A C 1
ATOM 1381 O O . ILE A 1 176 ? 20.458 -8.409 -23.609 1.00 96.00 176 ILE A O 1
ATOM 1385 N N . GLN A 1 177 ? 19.183 -6.891 -24.684 1.00 96.38 177 GLN A N 1
ATOM 1386 C CA . GLN A 1 177 ? 19.689 -7.141 -26.035 1.00 96.38 177 GLN A CA 1
ATOM 1387 C C . GLN A 1 177 ? 20.780 -6.130 -26.442 1.00 96.38 177 GLN A C 1
ATOM 1389 O O . GLN A 1 177 ? 20.851 -5.022 -25.896 1.00 96.38 177 GLN A O 1
ATOM 1394 N N . PRO A 1 178 ? 21.656 -6.477 -27.406 1.00 96.25 178 PRO A N 1
ATOM 1395 C CA . PRO A 1 178 ? 22.624 -5.533 -27.963 1.00 96.25 178 PRO A CA 1
ATOM 1396 C C . PRO A 1 178 ? 21.949 -4.258 -28.491 1.00 96.25 178 PRO A C 1
ATOM 1398 O O . PRO A 1 178 ? 20.961 -4.326 -29.210 1.00 96.25 178 PRO A O 1
ATOM 1401 N N . GLY A 1 179 ? 22.476 -3.084 -28.132 1.00 96.06 179 GLY A N 1
ATOM 1402 C CA . GLY A 1 179 ? 21.923 -1.784 -28.545 1.00 96.06 179 GLY A CA 1
ATOM 1403 C C . GLY A 1 179 ? 20.685 -1.317 -27.764 1.00 96.06 179 GLY A C 1
ATOM 1404 O O . GLY A 1 179 ? 20.366 -0.130 -27.791 1.00 96.06 179 GLY A O 1
ATOM 1405 N N . GLU A 1 180 ? 20.036 -2.192 -26.994 1.00 97.44 180 GLU A N 1
ATOM 1406 C CA . GLU A 1 180 ? 18.817 -1.867 -26.245 1.00 97.44 180 GLU A CA 1
ATOM 1407 C C . GLU A 1 180 ? 19.034 -0.743 -25.221 1.00 97.44 180 GLU A C 1
ATOM 1409 O O . GLU A 1 180 ? 18.249 0.202 -25.152 1.00 97.44 180 GLU A O 1
ATOM 1414 N N . MET A 1 181 ? 20.139 -0.783 -24.469 1.00 97.06 181 MET A N 1
ATOM 1415 C CA . MET A 1 181 ? 20.464 0.274 -23.501 1.00 97.06 181 MET A CA 1
ATOM 1416 C C . MET A 1 181 ? 20.606 1.647 -24.170 1.00 97.06 181 MET A C 1
ATOM 1418 O O . MET A 1 181 ? 20.179 2.650 -23.608 1.00 97.06 181 MET A O 1
ATOM 1422 N N . HIS A 1 182 ? 21.142 1.700 -25.395 1.00 97.75 182 HIS A N 1
ATOM 1423 C CA . HIS A 1 182 ? 21.228 2.953 -26.144 1.00 97.75 182 HIS A CA 1
ATOM 1424 C C . HIS A 1 182 ? 19.833 3.498 -26.483 1.00 97.75 182 HIS A C 1
ATOM 1426 O O . HIS A 1 182 ? 19.605 4.700 -26.370 1.00 97.75 182 HIS A O 1
ATOM 1432 N N . ASN A 1 183 ? 18.881 2.629 -26.839 1.00 97.50 183 ASN A N 1
ATOM 1433 C CA . ASN A 1 183 ? 17.493 3.033 -27.077 1.00 97.50 183 ASN A CA 1
ATOM 1434 C C . ASN A 1 183 ? 16.821 3.564 -25.806 1.00 97.50 183 ASN A C 1
ATOM 1436 O O . ASN A 1 183 ? 16.182 4.612 -25.870 1.00 97.50 183 ASN A O 1
ATOM 1440 N N . ILE A 1 184 ? 17.008 2.883 -24.670 1.00 98.00 184 ILE A N 1
ATOM 1441 C CA . ILE A 1 184 ? 16.471 3.295 -23.364 1.00 98.00 184 ILE A CA 1
ATOM 1442 C C . ILE A 1 184 ? 16.984 4.696 -22.999 1.00 98.00 184 ILE A C 1
ATOM 1444 O O . ILE A 1 184 ? 16.185 5.608 -22.785 1.00 98.00 184 ILE A O 1
ATOM 1448 N N . PHE A 1 185 ? 18.304 4.900 -23.015 1.00 98.19 185 PHE A N 1
ATOM 1449 C CA . PHE A 1 185 ? 18.900 6.181 -22.627 1.00 98.19 185 PHE A CA 1
ATOM 1450 C C . PHE A 1 185 ? 18.588 7.310 -23.610 1.00 98.19 185 PHE A C 1
ATOM 1452 O O . PHE A 1 185 ? 18.293 8.424 -23.185 1.00 98.19 185 PHE A O 1
ATOM 1459 N N . ARG A 1 186 ? 18.587 7.041 -24.923 1.00 97.94 186 ARG A N 1
ATOM 1460 C CA . ARG A 1 186 ? 18.219 8.039 -25.943 1.00 97.94 186 ARG A CA 1
ATOM 1461 C C . ARG A 1 186 ? 16.768 8.501 -25.808 1.00 97.94 186 ARG A C 1
ATOM 1463 O O . ARG A 1 186 ? 16.461 9.631 -26.171 1.00 97.94 186 ARG A O 1
ATOM 1470 N N . ALA A 1 187 ? 15.887 7.643 -25.297 1.00 97.50 187 ALA A N 1
ATOM 1471 C CA . ALA A 1 187 ? 14.505 7.999 -25.006 1.00 97.50 187 ALA A CA 1
ATOM 1472 C C . ALA A 1 187 ? 14.347 8.789 -23.689 1.00 97.50 187 ALA A C 1
ATOM 1474 O O . ALA A 1 187 ? 13.263 9.288 -23.416 1.00 97.50 187 ALA A O 1
ATOM 1475 N N . GLY A 1 188 ? 15.407 8.929 -22.883 1.00 97.81 188 GLY A N 1
ATOM 1476 C CA . GLY A 1 188 ? 15.365 9.608 -21.583 1.00 97.81 188 GLY A CA 1
ATOM 1477 C C . GLY A 1 188 ? 14.905 8.721 -20.422 1.00 97.81 188 GLY A C 1
ATOM 1478 O O . GLY A 1 188 ? 14.680 9.229 -19.328 1.00 97.81 188 GLY A O 1
ATOM 1479 N N . LEU A 1 189 ? 14.775 7.407 -20.637 1.00 98.31 189 LEU A N 1
ATOM 1480 C CA . LEU A 1 189 ? 14.452 6.448 -19.582 1.00 98.31 189 LEU A CA 1
ATOM 1481 C C . LEU A 1 189 ? 15.709 6.062 -18.794 1.00 98.31 189 LEU A C 1
ATOM 1483 O O . LEU A 1 189 ? 16.801 5.931 -19.351 1.00 98.31 189 LEU A O 1
ATOM 1487 N N . SER A 1 190 ? 15.532 5.799 -17.502 1.00 98.19 190 SER A N 1
ATOM 1488 C CA . SER A 1 190 ? 16.541 5.135 -16.668 1.00 98.19 190 SER A CA 1
ATOM 1489 C C . SER A 1 190 ? 16.358 3.616 -16.687 1.00 98.19 190 SER A C 1
ATOM 1491 O O . SER A 1 190 ? 15.276 3.111 -16.993 1.00 98.19 190 SER A O 1
ATOM 1493 N N . ILE A 1 191 ? 17.406 2.868 -16.337 1.00 97.31 191 ILE A N 1
ATOM 1494 C CA . ILE A 1 191 ? 17.370 1.401 -16.269 1.00 97.31 191 ILE A CA 1
ATOM 1495 C C . ILE A 1 191 ? 17.790 0.909 -14.884 1.00 97.31 191 ILE A C 1
ATOM 1497 O O . ILE A 1 191 ? 18.780 1.395 -14.339 1.00 97.31 191 ILE A O 1
ATOM 1501 N N . PHE A 1 192 ? 17.084 -0.086 -14.339 1.00 96.81 192 PHE A N 1
ATOM 1502 C CA . PHE A 1 192 ? 17.600 -0.905 -13.237 1.00 96.81 192 PHE A CA 1
ATOM 1503 C C . PHE A 1 192 ? 17.795 -2.356 -13.704 1.00 96.81 192 PHE A C 1
ATOM 1505 O O . PHE A 1 192 ? 16.903 -2.939 -14.330 1.00 96.81 192 PHE A O 1
ATOM 1512 N N . PRO A 1 193 ? 18.966 -2.958 -13.443 1.00 95.50 193 PRO A N 1
ATOM 1513 C CA . PRO A 1 193 ? 19.230 -4.328 -13.847 1.00 95.50 193 PRO A CA 1
ATOM 1514 C C . PRO A 1 193 ? 18.525 -5.319 -12.916 1.00 95.50 193 PRO A C 1
ATOM 1516 O O . PRO A 1 193 ? 18.554 -5.177 -11.696 1.00 95.50 193 PRO A O 1
ATOM 1519 N N . ILE A 1 194 ? 17.946 -6.369 -13.495 1.00 95.00 194 ILE A N 1
ATOM 1520 C CA . ILE A 1 194 ? 17.320 -7.468 -12.759 1.00 95.00 194 ILE A CA 1
ATOM 1521 C C . ILE A 1 194 ? 18.152 -8.730 -12.965 1.00 95.00 194 ILE A C 1
ATOM 1523 O O . ILE A 1 194 ? 18.319 -9.215 -14.086 1.00 95.00 194 ILE A O 1
ATOM 1527 N N . TYR A 1 195 ? 18.662 -9.306 -11.882 1.00 91.81 195 TYR A N 1
ATOM 1528 C CA . TYR A 1 195 ? 19.290 -10.620 -11.934 1.00 91.81 195 TYR A CA 1
ATOM 1529 C C . TYR A 1 195 ? 18.292 -11.689 -11.486 1.00 91.81 195 TYR A C 1
ATOM 1531 O O . TYR A 1 195 ? 17.883 -11.717 -10.330 1.00 91.81 195 TYR A O 1
ATOM 1539 N N . GLN A 1 196 ? 17.895 -12.576 -12.402 1.00 85.81 196 GLN A N 1
ATOM 1540 C CA . GLN A 1 196 ? 16.997 -13.686 -12.081 1.00 85.81 196 GLN A CA 1
ATOM 1541 C C . GLN A 1 196 ? 17.311 -14.908 -12.947 1.00 85.81 196 GLN A C 1
ATOM 1543 O O . GLN A 1 196 ? 17.018 -14.933 -14.147 1.00 85.81 196 GLN A O 1
ATOM 1548 N N . THR A 1 197 ? 17.837 -15.948 -12.309 1.00 82.44 197 THR A N 1
ATOM 1549 C CA . THR A 1 197 ? 18.075 -17.276 -12.888 1.00 82.44 197 THR A CA 1
ATOM 1550 C C . THR A 1 197 ? 16.913 -18.230 -12.569 1.00 82.44 197 THR A C 1
ATOM 1552 O O . THR A 1 197 ? 15.787 -17.788 -12.346 1.00 82.44 197 THR A O 1
ATOM 1555 N N . ASN A 1 198 ? 17.152 -19.541 -12.623 1.00 77.00 198 ASN A N 1
ATOM 1556 C CA . ASN A 1 198 ? 16.241 -20.551 -12.088 1.00 77.00 198 ASN A CA 1
ATOM 1557 C C . ASN A 1 198 ? 16.618 -20.826 -10.622 1.00 77.00 198 ASN A C 1
ATOM 1559 O O . ASN A 1 198 ? 17.794 -20.755 -10.295 1.00 77.00 198 ASN A O 1
ATOM 1563 N N . GLY A 1 199 ? 15.645 -21.133 -9.771 1.00 70.38 199 GLY A N 1
ATOM 1564 C CA . GLY A 1 199 ? 15.857 -21.594 -8.392 1.00 70.38 199 GLY A CA 1
ATOM 1565 C C . GLY A 1 199 ? 14.764 -22.557 -7.923 1.00 70.38 199 GLY A C 1
ATOM 1566 O O . GLY A 1 199 ? 14.623 -22.785 -6.730 1.00 70.38 199 GLY A O 1
ATOM 1567 N N . GLY A 1 200 ? 13.950 -23.068 -8.855 1.00 75.12 200 GLY A N 1
ATOM 1568 C CA . GLY A 1 200 ? 12.834 -23.974 -8.570 1.00 75.12 200 GLY A CA 1
ATOM 1569 C C . GLY A 1 200 ? 13.122 -25.441 -8.896 1.00 75.12 200 GLY A C 1
ATOM 1570 O O . GLY A 1 200 ? 12.221 -26.265 -8.786 1.00 75.12 200 GLY A O 1
ATOM 1571 N N . ASP A 1 201 ? 14.342 -25.770 -9.325 1.00 70.12 201 ASP A N 1
ATOM 1572 C CA . ASP A 1 201 ? 14.768 -27.142 -9.619 1.00 70.12 201 ASP A CA 1
ATOM 1573 C C . ASP A 1 201 ? 15.765 -27.599 -8.552 1.00 70.12 201 ASP A C 1
ATOM 1575 O O . ASP A 1 201 ? 16.706 -26.874 -8.236 1.00 70.12 201 ASP A O 1
ATOM 1579 N N . LYS A 1 202 ? 15.581 -28.809 -8.017 1.00 72.56 202 LYS A N 1
ATOM 1580 C CA . LYS A 1 202 ? 16.509 -29.415 -7.059 1.00 72.56 202 LYS A CA 1
ATOM 1581 C C . LYS A 1 202 ? 17.935 -29.493 -7.614 1.00 72.56 202 LYS A C 1
ATOM 1583 O O . LYS A 1 202 ? 18.859 -29.271 -6.853 1.00 72.56 202 LYS A O 1
ATOM 1588 N N . ASN A 1 203 ? 18.114 -29.740 -8.914 1.00 72.19 203 ASN A N 1
ATOM 1589 C CA . ASN A 1 203 ? 19.433 -29.827 -9.559 1.00 72.19 203 ASN A CA 1
ATOM 1590 C C . ASN A 1 203 ? 20.183 -28.483 -9.625 1.00 72.19 203 ASN A C 1
ATOM 1592 O O . ASN A 1 203 ? 21.331 -28.441 -10.062 1.00 72.19 203 ASN A O 1
ATOM 1596 N N . TYR A 1 204 ? 19.525 -27.375 -9.274 1.00 66.19 204 TYR A N 1
ATOM 1597 C CA . TYR A 1 204 ? 20.155 -26.060 -9.166 1.00 66.19 204 TYR A CA 1
ATOM 1598 C C . TYR A 1 204 ? 20.924 -25.872 -7.844 1.00 66.19 204 TYR A C 1
ATOM 1600 O O . TYR A 1 204 ? 21.823 -25.031 -7.802 1.00 66.19 204 TYR A O 1
ATOM 1608 N N . PHE A 1 205 ? 20.565 -26.623 -6.795 1.00 68.19 205 PHE A N 1
ATOM 1609 C CA . PHE A 1 205 ? 21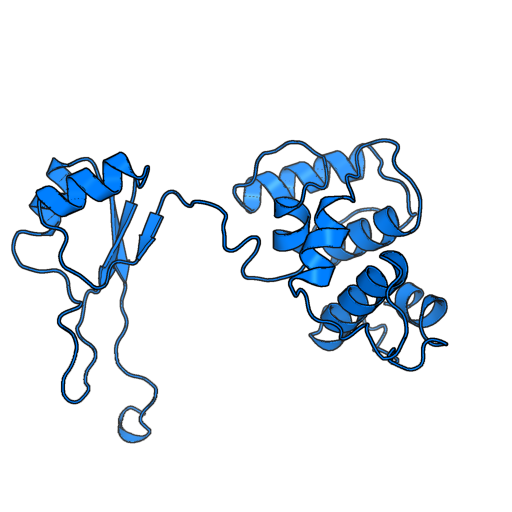.164 -26.576 -5.455 1.00 68.19 205 PHE A CA 1
ATOM 1610 C C . PHE A 1 205 ? 22.083 -27.777 -5.217 1.00 68.19 205 PHE A C 1
ATOM 1612 O O . PHE A 1 205 ? 23.071 -27.595 -4.474 1.00 68.19 205 PHE A O 1
#

InterPro domains:
  IPR002477 Peptidoglycan binding-like [PF01471] (69-123)
  IPR015020 Rv2525c-like, glycoside hydrolase-like domain [PF08924] (150-205)
  IPR017853 Glycoside hydrolase superfamily [SSF51445] (134-203)
  IPR036365 PGBD-like superfamily [SSF47090] (61-129)
  IPR036366 PGBD superfamily [G3DSA:1.10.101.10] (59-128)

Sequence (205 aa):
QQWLNSKYINRTDFYYMPCDGHYSRDVQKALMFAIQYEEGLQDGIANGRFGDTTQDLIKKVVLKEGSTGTFVSLFQAALNFNGYDVPFDGKFSSSVTTKLKEFQKFALLNVSGASDFQTWASLLVSTGDPERQGKACDCITEITPERAKTLIAAGYETVGRYLTNAKITNAKNKKIQPGEMHNIFRAGLSIFPIYQTNGGDKNYF